Protein AF-A0A0X3NQB4-F1 (afdb_monomer)

pLDDT: mean 71.17, std 23.23, range [27.05, 97.94]

Foldseek 3Di:
DDDDDDDDDDDDDDDDDDDDDDDDDPVVVVVVVVVVVVVVVVVVVVVVVVVVCVVCVCVVPPPDDVVVVVPPPCQDDPNLVPDDPVVSVVVVVVVVVLVCLVVVDPVVQWDWDADPVVRDIDIHGNVVVSVVVSVVVVVVVVVVVPVPDDDDDDDDDDDDDPDDPVDPDDDDDDDPDDDDDDDDDDDDDDPDDPPPPPPDDPPDDPDPPPPDPLVVLAPDDQQKEAEDEPPVLQCCLLVLAFKDADQDDDPHFHKYWYAYAADDDDPVRNVVVLVVSVVVPDDPVSDDPDRDHQWTWWMWTFHDKDAPVVCCVVPVPHPDPHRIMGGTHDRFTFPDTGGHHHDPDIDGDDPVVSVVRVVRTD

Secondary structure (DSSP, 8-state):
--------------------PPPPPTTHHHHHHHHHHHHHHHHHHHHHHHHHHHHHHHHHT----HHHHHT--SSSSTTGGGS-HHHHHHHHHHHHHHHHHHSS-TTTSEEEEEETTTTEEEEEE-HHHHHHHHHHHHHHHHHHT-TT----------------TT---PPPP--------------------SSSSSSS--S----TT----HHHHHH----EEEEE-TTHHHHHHTTS--EEEESS-----EEEEEEE-SPPPPHHHHHHHHHHHHHTT--TTTS-S----SEEEEEEEEEEEEEHHHHHHH-TT-S--SSEEEEEEEEEEEEEEEE----SSEEEPPHHHHHHHHHH--

Mean predicted aligned error: 22.13 Å

Sequence (362 aa):
MNNFCRADDVSKVRNFFGHFLPYPSPLSSYTSHILAYLGLVKAVLQRDRLLHFDATTAQRTRVIDDELDYFVGEGSGAAAAWLDPETRARVAKRVEELRAQRHASRLDSSRLCIDFANKLVFEEDTRGEAARKLYSAEMDVLSQKLDGVKTSSATSFSTVPLSDPLLDFPTPQFVSDLGPENQRPEAADSESRMAQRRKRGANGQSTPGRVQDSEQNRLIDNGFCLSMHQPWASLLVRGIKRDEGRTWYSAHRGPLWIAAAAKVPEDFEIRAVEEECIGHGAQRSDFPKSYPTGCLLGRVNVDDVLPQSEYRSRFPNGPSTSPFVFVCSDPRELLMKLPMQGAHKIYKLDPLIHTSAKANLA

Nearest PDB structures (foldseek):
  8yfj-assembly1_A  TM=9.460E-01  e=1.854E-18  Homo sapiens
  2e5o-assembly1_A  TM=9.190E-01  e=1.222E-17  Homo sapiens
  8alz-assembly1_A  TM=7.110E-01  e=9.018E-18  Homo sapiens

InterPro domains:
  IPR007374 ASCH domain [PF04266] (226-310)
  IPR015947 PUA-like superfamily [SSF88697] (222-351)
  IPR039128 Activating signal cointegrator 1-like [PTHR12963] (230-361)
  IPR056993 Activating signal cointegrator 1, third domain [PF23134] (66-124)

Radius of gyration: 38.67 Å; Cα contacts (8 Å, |Δi|>4): 346; chains: 1; bounding box: 95×128×92 Å

Structure (mmCIF, N/CA/C/O backbone):
data_AF-A0A0X3NQB4-F1
#
_entry.id   AF-A0A0X3NQB4-F1
#
loop_
_atom_site.group_PDB
_atom_site.id
_atom_site.type_symbol
_atom_site.label_atom_id
_atom_site.label_alt_id
_atom_site.label_comp_id
_atom_site.label_asym_id
_atom_site.label_entity_id
_atom_site.label_seq_id
_atom_site.pdbx_PDB_ins_code
_atom_site.Cartn_x
_atom_site.Cartn_y
_atom_site.Cartn_z
_atom_site.occupancy
_atom_site.B_iso_or_equiv
_atom_site.auth_seq_id
_atom_site.auth_comp_id
_atom_site.auth_asym_id
_atom_site.auth_atom_id
_atom_site.pdbx_PDB_model_num
ATOM 1 N N . MET A 1 1 ? -26.307 -43.156 40.284 1.00 39.78 1 MET A N 1
ATOM 2 C CA . MET A 1 1 ? -26.277 -44.470 39.603 1.00 39.78 1 MET A CA 1
ATOM 3 C C . MET A 1 1 ? -25.246 -44.357 38.481 1.00 39.78 1 MET A C 1
ATOM 5 O O . MET A 1 1 ? -25.601 -43.939 37.396 1.00 39.78 1 MET A O 1
ATOM 9 N N . ASN A 1 2 ? -23.954 -44.242 38.790 1.00 30.20 2 ASN A N 1
ATOM 10 C CA . ASN A 1 2 ? -22.966 -45.278 39.139 1.00 30.20 2 ASN A CA 1
ATOM 11 C C . ASN A 1 2 ? -22.685 -46.324 38.043 1.00 30.20 2 ASN A C 1
ATOM 13 O O . ASN A 1 2 ? -23.580 -47.078 37.678 1.00 30.20 2 ASN A O 1
ATOM 17 N N . ASN A 1 3 ? -21.382 -46.396 37.714 1.00 33.81 3 ASN A N 1
ATOM 18 C CA . ASN A 1 3 ? -20.585 -47.487 37.123 1.00 33.81 3 ASN A CA 1
ATOM 19 C C . ASN A 1 3 ? -20.567 -47.502 35.580 1.00 33.81 3 ASN A C 1
ATOM 21 O O . ASN A 1 3 ? -21.595 -47.708 34.956 1.00 33.81 3 ASN A O 1
ATOM 25 N N . PHE A 1 4 ? -19.475 -47.193 34.864 1.00 30.75 4 PHE A N 1
ATOM 26 C CA . PHE A 1 4 ? -18.049 -47.545 35.014 1.00 30.75 4 PHE A CA 1
ATOM 27 C C . PHE A 1 4 ? -17.818 -49.060 35.024 1.00 30.75 4 PHE A C 1
ATOM 29 O O . PHE A 1 4 ? -17.958 -49.688 36.066 1.00 30.75 4 PHE A O 1
ATOM 36 N N . CYS A 1 5 ? -17.395 -49.617 33.886 1.00 37.12 5 CYS A N 1
ATOM 37 C CA . CYS A 1 5 ? -16.607 -50.846 33.843 1.00 37.12 5 CYS A CA 1
ATOM 38 C C . CYS A 1 5 ? -15.496 -50.709 32.797 1.00 37.12 5 CYS A C 1
ATOM 40 O O . CYS A 1 5 ? -15.710 -50.339 31.647 1.00 37.12 5 CYS A O 1
ATOM 42 N N . ARG A 1 6 ? -14.302 -50.987 33.300 1.00 33.78 6 ARG A N 1
ATOM 43 C CA . ARG A 1 6 ? -12.961 -50.975 32.729 1.00 33.78 6 ARG A CA 1
ATOM 44 C C . ARG A 1 6 ? -12.474 -52.429 32.753 1.00 33.78 6 ARG A C 1
ATOM 46 O O . ARG A 1 6 ? -12.934 -53.160 33.628 1.00 33.78 6 ARG A O 1
ATOM 53 N N . ALA A 1 7 ? -11.548 -52.773 31.860 1.00 35.81 7 ALA A N 1
ATOM 54 C CA . ALA A 1 7 ? -10.519 -53.831 31.933 1.00 35.81 7 ALA A CA 1
ATOM 55 C C . ALA A 1 7 ? -10.383 -54.470 30.539 1.00 35.81 7 ALA A C 1
ATOM 57 O O . ALA A 1 7 ? -11.361 -54.968 29.991 1.00 35.81 7 ALA A O 1
ATOM 58 N N . ASP A 1 8 ? -9.287 -54.264 29.818 1.00 34.19 8 ASP A N 1
ATOM 59 C CA . ASP A 1 8 ? -7.921 -54.760 30.064 1.00 34.19 8 ASP A CA 1
ATOM 60 C C . ASP A 1 8 ? -7.788 -56.269 29.776 1.00 34.19 8 ASP A C 1
ATOM 62 O O . ASP A 1 8 ? -8.120 -57.119 30.594 1.00 34.19 8 ASP A O 1
ATOM 66 N N . ASP A 1 9 ? -7.235 -56.527 28.587 1.00 35.78 9 ASP A N 1
ATOM 67 C CA . ASP A 1 9 ? -5.929 -57.172 28.418 1.00 35.78 9 ASP A CA 1
ATOM 68 C C . ASP A 1 9 ? -5.816 -58.713 28.401 1.00 35.78 9 ASP A C 1
ATOM 70 O O . ASP A 1 9 ? -6.539 -59.475 29.036 1.00 35.78 9 ASP A O 1
ATOM 74 N N . VAL A 1 10 ? -4.748 -59.114 27.708 1.00 34.94 10 VAL A N 1
ATOM 75 C CA . VAL A 1 10 ? -4.004 -60.376 27.766 1.00 34.94 10 VAL A CA 1
ATOM 76 C C . VAL A 1 10 ? -4.227 -61.411 26.651 1.00 34.94 10 VAL A C 1
ATOM 78 O O . VAL A 1 10 ? -5.249 -62.058 26.454 1.00 34.94 10 VAL A O 1
ATOM 81 N N . SER A 1 11 ? -3.108 -61.574 25.959 1.00 34.84 11 SER A N 1
ATOM 82 C CA . SER A 1 11 ? -2.719 -62.442 24.864 1.00 34.84 11 SER A CA 1
ATOM 83 C C . SER A 1 11 ? -2.247 -63.837 25.313 1.00 34.84 11 SER A C 1
ATOM 85 O O . SER A 1 11 ? -1.792 -64.010 26.443 1.00 34.84 11 SER A O 1
ATOM 87 N N . LYS A 1 12 ? -2.255 -64.779 24.346 1.00 40.00 12 LYS A N 1
ATOM 88 C CA . LYS A 1 12 ? -1.576 -66.106 24.209 1.00 40.00 12 LYS A CA 1
ATOM 89 C C . LYS A 1 12 ? -2.625 -67.161 23.812 1.00 40.00 12 LYS A C 1
ATOM 91 O O . LYS A 1 12 ? -3.698 -67.190 24.385 1.00 40.00 12 LYS A O 1
ATOM 96 N N . VAL A 1 13 ? -2.425 -68.019 22.808 1.00 39.06 13 VAL A N 1
ATOM 97 C CA . VAL A 1 13 ? -1.441 -69.117 22.759 1.00 39.06 13 VAL A CA 1
ATOM 98 C C . VAL A 1 13 ? -1.191 -69.565 21.297 1.00 39.06 13 VAL A C 1
ATOM 100 O O . VAL A 1 13 ? -2.054 -69.466 20.433 1.00 39.06 13 VAL A O 1
ATOM 103 N N . ARG A 1 14 ? 0.038 -70.047 21.066 1.00 39.91 14 ARG A N 1
ATOM 104 C CA . ARG A 1 14 ? 0.691 -70.545 19.838 1.00 39.91 14 ARG A CA 1
ATOM 105 C C . ARG A 1 14 ? 0.049 -71.777 19.157 1.00 39.91 14 ARG A C 1
ATOM 107 O O . ARG A 1 14 ? -0.377 -72.693 19.844 1.00 39.91 14 ARG A O 1
ATOM 114 N N . ASN A 1 15 ? 0.185 -71.791 17.819 1.00 40.06 15 ASN A N 1
ATOM 115 C CA . ASN A 1 15 ? 0.558 -72.852 16.848 1.00 40.06 15 ASN A CA 1
ATOM 116 C C . ASN A 1 15 ? 0.289 -74.343 17.145 1.00 40.06 15 ASN A C 1
ATOM 118 O O . ASN A 1 15 ? 0.762 -74.827 18.162 1.00 40.06 15 ASN A O 1
ATOM 122 N N . PHE A 1 16 ? -0.209 -75.094 16.138 1.00 33.84 16 PHE A N 1
ATOM 123 C CA . PHE A 1 16 ? 0.500 -76.242 15.511 1.00 33.84 16 PHE A CA 1
ATOM 124 C C . PHE A 1 16 ? -0.210 -76.800 14.235 1.00 33.84 16 PHE A C 1
ATOM 126 O O . PHE A 1 16 ? -1.358 -77.216 14.295 1.00 33.84 16 PHE A O 1
ATOM 133 N N . PHE A 1 17 ? 0.532 -76.791 13.112 1.00 35.47 17 PHE A N 1
ATOM 134 C CA . PHE A 1 17 ? 0.578 -77.655 11.902 1.00 35.47 17 PHE A CA 1
ATOM 135 C C . PHE A 1 17 ? -0.655 -78.220 11.151 1.00 35.47 17 PHE A C 1
ATOM 137 O O . PHE A 1 17 ? -1.480 -78.941 11.696 1.00 35.47 17 PHE A O 1
ATOM 144 N N . GLY A 1 18 ? -0.596 -78.086 9.812 1.00 32.53 18 GLY A N 1
ATOM 145 C CA . GLY A 1 18 ? -1.269 -78.960 8.835 1.00 32.53 18 GLY A CA 1
ATOM 146 C C . GLY A 1 18 ? -1.161 -78.465 7.381 1.00 32.53 18 GLY A C 1
ATOM 147 O O . GLY A 1 18 ? -1.995 -77.688 6.935 1.00 32.53 18 GLY A O 1
ATOM 148 N N . HIS A 1 19 ? -0.131 -78.901 6.645 1.00 42.22 19 HIS A N 1
ATOM 149 C CA . HIS A 1 19 ? 0.100 -78.605 5.221 1.00 42.22 19 HIS A CA 1
ATOM 150 C C . HIS A 1 19 ? -0.964 -79.249 4.308 1.00 42.22 19 HIS A C 1
ATOM 152 O O . HIS A 1 19 ? -1.092 -80.470 4.283 1.00 42.22 19 HIS A O 1
ATOM 158 N N . PHE A 1 20 ? -1.624 -78.443 3.472 1.00 37.44 20 PHE A N 1
ATOM 159 C CA . PHE A 1 20 ? -2.300 -78.874 2.243 1.00 37.44 20 PHE A CA 1
ATOM 160 C C . PHE A 1 20 ? -1.725 -78.054 1.078 1.00 37.44 20 PHE A C 1
ATOM 162 O O . PHE A 1 20 ? -1.802 -76.827 1.084 1.00 37.44 20 PHE A O 1
ATOM 169 N N . LEU A 1 21 ? -1.112 -78.718 0.095 1.00 43.38 21 LEU A N 1
ATOM 170 C CA . LEU A 1 21 ? -0.748 -78.109 -1.190 1.00 43.38 21 LEU A CA 1
ATOM 171 C C . LEU A 1 21 ? -1.992 -78.070 -2.095 1.00 43.38 21 LEU A C 1
ATOM 173 O O . LEU A 1 21 ? -2.619 -79.120 -2.256 1.00 43.38 21 LEU A O 1
ATOM 177 N N . PRO A 1 22 ? -2.345 -76.937 -2.733 1.00 52.91 22 PRO A N 1
ATOM 178 C CA . PRO A 1 22 ? -3.350 -76.923 -3.785 1.00 52.91 22 PRO A CA 1
ATOM 179 C C . PRO A 1 22 ? -2.716 -76.962 -5.187 1.00 52.91 22 PRO A C 1
ATOM 181 O O . PRO A 1 22 ? -1.677 -76.358 -5.453 1.00 52.91 22 PRO A O 1
ATOM 184 N N . TYR A 1 23 ? -3.394 -77.674 -6.086 1.00 45.09 23 TYR A N 1
ATOM 185 C CA . TYR A 1 23 ? -3.171 -77.710 -7.534 1.00 45.09 23 TYR A CA 1
ATOM 186 C C . TYR A 1 23 ? -3.236 -76.304 -8.177 1.00 45.09 23 TYR A C 1
ATOM 188 O O . TYR A 1 23 ? -4.004 -75.460 -7.706 1.00 45.09 23 TYR A O 1
ATOM 196 N N . PRO A 1 24 ? -2.502 -76.038 -9.280 1.00 51.88 24 PRO A N 1
ATOM 197 C CA . PRO A 1 24 ? -2.522 -74.736 -9.941 1.00 51.88 24 PRO A CA 1
ATOM 198 C C . PRO A 1 24 ? -3.809 -74.544 -10.760 1.00 51.88 24 PRO A C 1
ATOM 200 O O . PRO A 1 24 ? -4.158 -75.366 -11.607 1.00 51.88 24 PRO A O 1
ATOM 203 N N . SER A 1 25 ? -4.510 -73.436 -10.513 1.00 53.47 25 SER A N 1
ATOM 204 C CA . SER A 1 25 ? -5.700 -73.008 -11.254 1.00 53.47 25 SER A CA 1
ATOM 205 C C . SER A 1 25 ? -5.326 -72.162 -12.491 1.00 53.47 25 SER A C 1
ATOM 207 O O . SER A 1 25 ? -4.316 -71.453 -12.483 1.00 53.47 25 SER A O 1
ATOM 209 N N . PRO A 1 26 ? -6.142 -72.171 -13.565 1.00 53.59 26 PRO A N 1
ATOM 210 C CA . PRO A 1 26 ? -5.835 -71.537 -14.860 1.00 53.59 26 PRO A CA 1
ATOM 211 C C . PRO A 1 26 ? -5.880 -69.991 -14.860 1.00 53.59 26 PRO A C 1
ATOM 213 O O . PRO A 1 26 ? -5.728 -69.358 -15.903 1.00 53.59 26 PRO A O 1
ATOM 216 N N . LEU A 1 27 ? -6.048 -69.354 -13.696 1.00 50.03 27 LEU A N 1
ATOM 217 C CA . LEU A 1 27 ? -6.163 -67.896 -13.547 1.00 50.03 27 LEU A CA 1
ATOM 218 C C . LEU A 1 27 ? -4.816 -67.152 -13.646 1.00 50.03 27 LEU A C 1
ATOM 220 O O . LEU A 1 27 ? -4.803 -65.929 -13.770 1.00 50.03 27 LEU A O 1
ATOM 224 N N . SER A 1 28 ? -3.683 -67.867 -13.636 1.00 53.50 28 SER A N 1
ATOM 225 C CA . SER A 1 28 ? -2.346 -67.258 -13.710 1.00 53.50 28 SER A CA 1
ATOM 226 C C . SER A 1 28 ? -1.997 -66.689 -15.090 1.00 53.50 28 SER A C 1
ATOM 228 O O . SER A 1 28 ? -1.178 -65.784 -15.172 1.00 53.50 28 SER A O 1
ATOM 230 N N . SER A 1 29 ? -2.584 -67.199 -16.178 1.00 55.50 29 SER A N 1
ATOM 231 C CA . SER A 1 29 ? -2.238 -66.751 -17.539 1.00 55.50 29 SER A CA 1
ATOM 232 C C . SER A 1 29 ? -2.865 -65.391 -17.880 1.00 55.50 29 SER A C 1
ATOM 234 O O . SER A 1 29 ? -2.224 -64.533 -18.491 1.00 55.50 29 SER A O 1
ATOM 236 N N . TYR A 1 30 ? -4.090 -65.139 -17.409 1.00 57.66 30 TYR A N 1
ATOM 237 C CA . TYR A 1 30 ? -4.818 -63.898 -17.689 1.00 57.66 30 TYR A CA 1
ATOM 238 C C . TYR A 1 30 ? -4.199 -62.672 -17.005 1.00 57.66 30 TYR A C 1
ATOM 240 O O . TYR A 1 30 ? -4.129 -61.598 -17.602 1.00 57.66 30 TYR A O 1
ATOM 248 N N . THR A 1 31 ? -3.688 -62.821 -15.782 1.00 59.97 31 THR A N 1
ATOM 249 C CA . THR A 1 31 ? -3.022 -61.729 -15.054 1.00 59.97 31 THR A CA 1
ATOM 250 C C . THR A 1 31 ? -1.668 -61.369 -15.672 1.00 59.97 31 THR A C 1
ATOM 252 O O . THR A 1 31 ? -1.326 -60.188 -15.745 1.00 59.97 31 THR A O 1
ATOM 255 N N . SER A 1 32 ? -0.931 -62.350 -16.206 1.00 62.66 32 SER A N 1
ATOM 256 C CA . SER A 1 32 ? 0.315 -62.119 -16.949 1.00 62.66 32 SER A CA 1
ATOM 257 C C . SER A 1 32 ? 0.085 -61.345 -18.250 1.00 62.66 32 SER A C 1
ATOM 259 O O . SER A 1 32 ? 0.821 -60.402 -18.539 1.00 62.66 32 SER A O 1
ATOM 261 N N . HIS A 1 33 ? -0.963 -61.686 -19.007 1.00 65.94 33 HIS A N 1
ATOM 262 C CA . HIS A 1 33 ? -1.313 -60.974 -20.240 1.00 65.94 33 HIS A CA 1
ATOM 263 C C . HIS A 1 33 ? -1.726 -59.517 -19.986 1.00 65.94 33 HIS A C 1
ATOM 265 O O . HIS A 1 33 ? -1.313 -58.626 -20.728 1.00 65.94 33 HIS A O 1
ATOM 271 N N . ILE A 1 34 ? -2.481 -59.252 -18.915 1.00 71.44 34 ILE A N 1
ATOM 272 C CA . ILE A 1 34 ? -2.900 -57.891 -18.544 1.00 71.44 34 ILE A CA 1
ATOM 273 C C . ILE A 1 34 ? -1.695 -57.035 -18.127 1.00 71.44 34 ILE A C 1
ATOM 275 O O . ILE A 1 34 ? -1.581 -55.885 -18.553 1.00 71.44 34 ILE A O 1
ATOM 279 N N . LEU A 1 35 ? -0.762 -57.585 -17.342 1.00 71.56 35 LEU A N 1
ATOM 280 C CA . LEU A 1 35 ? 0.456 -56.871 -16.938 1.00 71.56 35 LEU A CA 1
ATOM 281 C C . LEU A 1 35 ? 1.397 -56.600 -18.122 1.00 71.56 35 LEU A C 1
ATOM 283 O O . LEU A 1 35 ? 1.961 -55.509 -18.211 1.00 71.56 35 LEU A O 1
ATOM 287 N N . ALA A 1 36 ? 1.523 -57.547 -19.056 1.00 75.56 36 ALA A N 1
ATOM 288 C CA . ALA A 1 36 ? 2.295 -57.360 -20.283 1.00 75.56 36 ALA A CA 1
ATOM 289 C C . ALA A 1 36 ? 1.687 -56.267 -21.179 1.00 75.56 36 ALA A C 1
ATOM 291 O O . ALA A 1 36 ? 2.413 -55.413 -21.689 1.00 75.56 36 ALA A O 1
ATOM 292 N N . TYR A 1 37 ? 0.357 -56.237 -21.308 1.00 84.12 37 TYR A N 1
ATOM 293 C CA . TYR A 1 37 ? -0.349 -55.189 -22.045 1.00 84.12 37 TYR A CA 1
ATOM 294 C C . TYR A 1 37 ? -0.156 -53.810 -21.398 1.00 84.12 37 TYR A C 1
ATOM 296 O O . TYR A 1 37 ? 0.140 -52.834 -22.085 1.00 84.12 37 TYR A O 1
ATOM 304 N N . LEU A 1 38 ? -0.218 -53.728 -20.065 1.00 86.06 38 LEU A N 1
ATOM 305 C CA . LEU A 1 38 ? 0.041 -52.485 -19.333 1.00 86.06 38 LEU A CA 1
ATOM 306 C C . LEU A 1 38 ? 1.488 -51.990 -19.520 1.00 86.06 38 LEU A C 1
ATOM 308 O O . LEU A 1 38 ? 1.727 -50.786 -19.633 1.00 86.06 38 LEU A O 1
ATOM 312 N N . GLY A 1 39 ? 2.453 -52.915 -19.555 1.00 86.56 39 GLY A N 1
ATOM 313 C CA . GLY A 1 39 ? 3.858 -52.625 -19.840 1.00 86.56 39 GLY A CA 1
ATOM 314 C C . GLY A 1 39 ? 4.068 -52.102 -21.261 1.00 86.56 39 GLY A C 1
ATOM 315 O O . GLY A 1 39 ? 4.751 -51.094 -21.445 1.00 86.56 39 GLY A O 1
ATOM 316 N N . LEU A 1 40 ? 3.416 -52.723 -22.248 1.00 89.81 40 LEU A N 1
ATOM 317 C CA . LEU A 1 40 ? 3.451 -52.287 -23.643 1.00 89.81 40 LEU A CA 1
ATOM 318 C C . LEU A 1 40 ? 2.886 -50.870 -23.805 1.00 89.81 40 LEU A C 1
ATOM 320 O O . LEU A 1 40 ? 3.529 -50.023 -24.418 1.00 89.81 40 LEU A O 1
ATOM 324 N N . VAL A 1 41 ? 1.732 -50.579 -23.198 1.00 92.25 41 VAL A N 1
ATOM 325 C CA . VAL A 1 41 ? 1.116 -49.242 -23.253 1.00 92.25 41 VAL A CA 1
ATOM 326 C C . VAL A 1 41 ? 2.039 -48.181 -22.645 1.00 92.25 41 VAL A C 1
ATOM 328 O O . VAL A 1 41 ? 2.237 -47.122 -23.238 1.00 92.25 41 VAL A O 1
ATOM 331 N N . LYS A 1 42 ? 2.671 -48.468 -21.499 1.00 90.06 42 LYS A N 1
ATOM 332 C CA . LYS A 1 42 ? 3.640 -47.548 -20.877 1.00 90.06 42 LYS A CA 1
ATOM 333 C C . LYS A 1 42 ? 4.873 -47.317 -21.754 1.00 90.06 42 LYS A C 1
ATOM 335 O O . LYS A 1 42 ? 5.346 -46.186 -21.838 1.00 90.06 42 LYS A O 1
ATOM 340 N N . ALA A 1 43 ? 5.377 -48.358 -22.415 1.00 91.56 43 ALA A N 1
ATOM 341 C CA . ALA A 1 43 ? 6.521 -48.246 -23.315 1.00 91.56 43 ALA A CA 1
ATOM 342 C C . ALA A 1 43 ? 6.198 -47.395 -24.554 1.00 91.56 43 ALA A C 1
ATOM 344 O O . ALA A 1 43 ? 7.001 -46.546 -24.936 1.00 91.56 43 ALA A O 1
ATOM 345 N N . VAL A 1 44 ? 5.006 -47.568 -25.137 1.00 94.25 44 VAL A N 1
ATOM 346 C CA . VAL A 1 44 ? 4.542 -46.764 -26.279 1.00 94.25 44 VAL A CA 1
ATOM 347 C C . VAL A 1 44 ? 4.398 -45.293 -25.884 1.00 94.25 44 VAL A C 1
ATOM 349 O O . VAL A 1 44 ? 4.951 -44.430 -26.559 1.00 94.25 44 VAL A O 1
ATOM 352 N N . LEU A 1 45 ? 3.773 -45.003 -24.739 1.00 91.88 45 LEU A N 1
ATOM 353 C CA . LEU A 1 45 ? 3.648 -43.629 -24.237 1.00 91.88 45 LEU A CA 1
ATOM 354 C C . LEU A 1 45 ? 5.010 -42.969 -23.979 1.00 91.88 45 LEU A C 1
ATOM 356 O O . LEU A 1 45 ? 5.204 -41.795 -24.290 1.0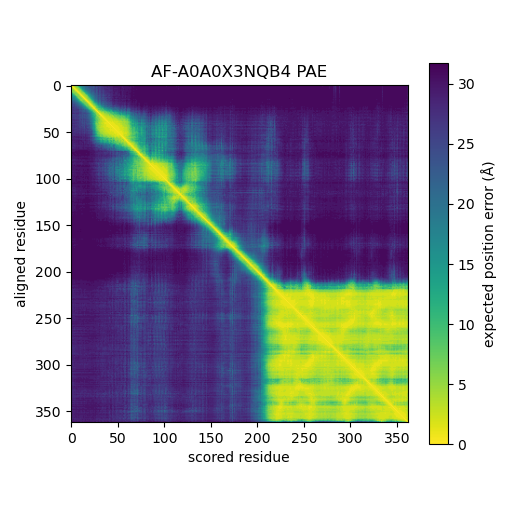0 91.88 45 LEU A O 1
ATOM 360 N N . GLN A 1 46 ? 5.970 -43.715 -23.426 1.00 91.56 46 GLN A N 1
ATOM 361 C CA . GLN A 1 46 ? 7.315 -43.198 -23.182 1.00 91.56 46 GLN A CA 1
ATOM 362 C C . GLN A 1 46 ? 8.075 -42.938 -24.490 1.00 91.56 46 GLN A C 1
ATOM 364 O O . GLN A 1 46 ? 8.762 -41.923 -24.596 1.00 91.56 46 GLN A O 1
ATOM 369 N N . ARG A 1 47 ? 7.935 -43.813 -25.495 1.00 95.19 47 ARG A N 1
ATOM 370 C CA . ARG A 1 47 ? 8.489 -43.595 -26.839 1.00 95.19 47 ARG A CA 1
ATOM 371 C C . ARG A 1 47 ? 7.925 -42.319 -27.455 1.00 95.19 47 ARG A C 1
ATOM 373 O O . ARG A 1 47 ? 8.694 -41.477 -27.904 1.00 95.19 47 ARG A O 1
ATOM 380 N N . ASP A 1 48 ? 6.606 -42.160 -27.445 1.00 94.19 48 ASP A N 1
ATOM 381 C CA . ASP A 1 48 ? 5.942 -41.011 -28.065 1.00 94.19 48 ASP A CA 1
ATOM 382 C C . ASP A 1 48 ? 6.338 -39.699 -27.365 1.00 94.19 48 ASP A C 1
ATOM 384 O O . ASP A 1 48 ? 6.586 -38.685 -28.018 1.00 94.19 48 ASP A O 1
ATOM 388 N N . ARG A 1 49 ? 6.527 -39.738 -26.039 1.00 92.06 49 ARG A N 1
ATOM 389 C CA . ARG A 1 49 ? 7.083 -38.622 -25.263 1.00 92.06 49 ARG A CA 1
ATOM 390 C C . ARG A 1 49 ? 8.513 -38.262 -25.676 1.00 92.06 49 ARG A C 1
ATOM 392 O O . ARG A 1 49 ? 8.827 -37.077 -25.772 1.00 92.06 49 ARG A O 1
ATOM 399 N N . LEU A 1 50 ? 9.380 -39.253 -25.893 1.00 91.94 50 LEU A N 1
ATOM 400 C CA . LEU A 1 50 ? 10.766 -39.024 -26.318 1.00 91.94 50 LEU A CA 1
ATOM 401 C C . LEU A 1 50 ? 10.836 -38.477 -27.747 1.00 91.94 50 LEU A C 1
ATOM 403 O O . LEU A 1 50 ? 11.588 -37.540 -27.992 1.00 91.94 50 LEU A O 1
ATOM 407 N N . LEU A 1 51 ? 10.004 -38.991 -28.655 1.00 91.44 51 LEU A N 1
ATOM 408 C CA . LEU A 1 51 ? 9.897 -38.481 -30.025 1.00 91.44 51 LEU A CA 1
ATOM 409 C C . LEU A 1 51 ? 9.410 -37.029 -30.053 1.00 91.44 51 LEU A C 1
ATOM 411 O O . LEU A 1 51 ? 9.948 -36.213 -30.794 1.00 91.44 51 LEU A O 1
ATOM 415 N N . HIS A 1 52 ? 8.439 -36.678 -29.206 1.00 88.62 52 HIS A N 1
ATOM 416 C CA . HIS A 1 52 ? 8.005 -35.291 -29.057 1.00 88.62 52 HIS A CA 1
ATOM 417 C C . HIS A 1 52 ? 9.125 -34.400 -28.505 1.00 88.62 52 HIS A C 1
ATOM 419 O O . HIS A 1 52 ? 9.293 -33.265 -28.950 1.00 88.62 52 HIS A O 1
ATOM 425 N N . PHE A 1 53 ? 9.892 -34.887 -27.525 1.00 86.38 53 PHE A N 1
ATOM 426 C CA . PHE A 1 53 ? 11.009 -34.133 -26.959 1.00 86.38 53 PHE A CA 1
ATOM 427 C C . PHE A 1 53 ? 12.081 -33.855 -28.017 1.00 86.38 53 PHE A C 1
ATOM 429 O O . PHE A 1 53 ? 12.492 -32.710 -28.170 1.00 86.38 53 PHE A O 1
ATOM 436 N N . ASP A 1 54 ? 12.460 -34.864 -28.799 1.00 86.81 54 ASP A N 1
ATOM 437 C CA . ASP A 1 54 ? 13.425 -34.724 -29.893 1.00 86.81 54 ASP A CA 1
ATOM 438 C C . ASP A 1 54 ? 12.913 -33.748 -30.970 1.00 86.81 54 ASP A C 1
ATOM 440 O O . ASP A 1 54 ? 13.579 -32.766 -31.297 1.00 86.81 54 ASP A O 1
ATOM 444 N N . ALA A 1 55 ? 11.653 -33.904 -31.400 1.00 87.31 55 ALA A N 1
ATOM 445 C CA . ALA A 1 55 ? 11.015 -33.017 -32.377 1.00 87.31 55 ALA A CA 1
ATOM 446 C C . ALA A 1 55 ? 10.934 -31.546 -31.921 1.00 87.31 55 ALA A C 1
ATOM 448 O O . ALA A 1 55 ? 11.007 -30.634 -32.743 1.00 87.31 55 ALA A O 1
ATOM 449 N N . THR A 1 56 ? 10.788 -31.296 -30.616 1.00 81.44 56 THR A N 1
ATOM 450 C CA . THR A 1 56 ? 10.656 -29.937 -30.055 1.00 81.44 56 THR A CA 1
ATOM 451 C C . THR A 1 56 ? 11.960 -29.368 -29.497 1.00 81.44 56 THR A C 1
ATOM 453 O O . THR A 1 56 ? 11.993 -28.197 -29.111 1.00 81.44 56 THR A O 1
ATOM 456 N N . THR A 1 57 ? 13.054 -30.139 -29.498 1.00 78.00 57 THR A N 1
ATOM 457 C CA . THR A 1 57 ? 14.338 -29.703 -28.928 1.00 78.00 57 THR A CA 1
ATOM 458 C C . THR A 1 57 ? 14.856 -28.452 -29.633 1.00 78.00 57 THR A C 1
ATOM 460 O O . THR A 1 57 ? 15.118 -27.465 -28.959 1.00 78.00 57 THR A O 1
ATOM 463 N N . ALA A 1 58 ? 14.881 -28.421 -30.970 1.00 70.31 58 ALA A N 1
ATOM 464 C CA . ALA A 1 58 ? 15.379 -27.271 -31.736 1.00 70.31 58 ALA A CA 1
ATOM 465 C C . ALA A 1 58 ? 14.570 -25.976 -31.518 1.00 70.31 58 ALA A C 1
ATOM 467 O O . ALA A 1 58 ? 15.130 -24.881 -31.542 1.00 70.31 58 ALA A O 1
ATOM 468 N N . GLN A 1 59 ? 13.259 -26.085 -31.273 1.00 72.19 59 GLN A N 1
ATOM 469 C CA . GLN A 1 59 ? 12.416 -24.932 -30.941 1.00 72.19 59 GLN A CA 1
ATOM 470 C C . GLN A 1 59 ? 12.649 -24.459 -29.501 1.00 72.19 59 GLN A C 1
ATOM 472 O O . GLN A 1 59 ? 12.658 -23.259 -29.245 1.00 72.19 59 GLN A O 1
ATOM 477 N N . ARG A 1 60 ? 12.878 -25.391 -28.568 1.00 69.19 60 ARG A N 1
ATOM 478 C CA . ARG A 1 60 ? 13.126 -25.095 -27.150 1.00 69.19 60 ARG A CA 1
ATOM 479 C C . ARG A 1 60 ? 14.541 -24.575 -26.886 1.00 69.19 60 ARG A C 1
ATOM 481 O O . ARG A 1 60 ? 14.731 -23.796 -25.960 1.00 69.19 60 ARG A O 1
ATOM 488 N N . THR A 1 61 ? 15.523 -25.001 -27.678 1.00 70.19 61 THR A N 1
ATOM 489 C CA . THR A 1 61 ? 16.926 -24.564 -27.587 1.00 70.19 61 THR A CA 1
ATOM 490 C C . THR A 1 61 ? 17.244 -23.407 -28.525 1.00 70.19 61 THR A C 1
ATOM 492 O O . THR A 1 61 ? 18.418 -23.084 -28.706 1.00 70.19 61 THR A O 1
ATOM 495 N N . ARG A 1 62 ? 16.237 -22.782 -29.149 1.00 68.88 62 ARG A N 1
ATOM 496 C CA . ARG A 1 62 ? 16.441 -21.537 -29.884 1.00 68.88 62 ARG A CA 1
ATOM 497 C C . ARG A 1 62 ? 16.811 -20.458 -28.872 1.00 68.88 62 ARG A C 1
ATOM 499 O O . ARG A 1 62 ? 15.946 -19.876 -28.228 1.00 68.88 62 ARG A O 1
ATOM 506 N N . VAL A 1 63 ? 18.110 -20.230 -28.720 1.00 71.31 63 VAL A N 1
ATOM 507 C CA . VAL A 1 63 ? 18.636 -19.080 -27.993 1.00 71.31 63 VAL A CA 1
ATOM 508 C C . VAL A 1 63 ? 18.289 -17.861 -28.838 1.00 71.31 63 VAL A C 1
ATOM 510 O O . VAL A 1 63 ? 18.790 -17.705 -29.950 1.00 71.31 63 VAL A O 1
ATOM 513 N N . ILE A 1 64 ? 17.331 -17.077 -28.358 1.00 59.72 64 ILE A N 1
ATOM 514 C CA . ILE A 1 64 ? 17.003 -15.781 -28.936 1.00 59.72 64 ILE A CA 1
ATOM 515 C C . ILE A 1 64 ? 18.012 -14.815 -28.325 1.00 59.72 64 ILE A C 1
ATOM 517 O O . ILE A 1 64 ? 18.106 -14.700 -27.106 1.00 59.72 64 ILE A O 1
ATOM 521 N N . ASP A 1 65 ? 18.845 -14.238 -29.180 1.00 57.56 65 ASP A N 1
ATOM 522 C CA . ASP A 1 65 ? 19.820 -13.235 -28.784 1.00 57.56 65 ASP A CA 1
ATOM 523 C C . ASP A 1 65 ? 19.108 -11.880 -28.710 1.00 57.56 65 ASP A C 1
ATOM 525 O O . ASP A 1 65 ? 18.873 -11.234 -29.733 1.00 57.56 65 ASP A O 1
ATOM 529 N N . ASP A 1 66 ? 18.712 -11.487 -27.498 1.00 53.88 66 ASP A N 1
ATOM 530 C CA . ASP A 1 66 ? 17.981 -10.242 -27.228 1.00 53.88 66 ASP A CA 1
ATOM 531 C C . ASP A 1 66 ? 18.787 -8.986 -27.625 1.00 53.88 66 ASP A C 1
ATOM 533 O O . ASP A 1 66 ? 18.214 -7.911 -27.828 1.00 53.88 66 ASP A O 1
ATOM 537 N N . GLU A 1 67 ? 20.113 -9.094 -27.794 1.00 54.34 67 GLU A N 1
ATOM 538 C CA . GLU A 1 67 ? 20.942 -7.981 -28.268 1.00 54.34 67 GLU A CA 1
ATOM 539 C C . GLU A 1 67 ? 20.715 -7.673 -29.759 1.00 54.34 67 GLU A C 1
ATOM 541 O O . GLU A 1 67 ? 20.867 -6.521 -30.177 1.00 54.34 67 GLU A O 1
ATOM 546 N N . LEU A 1 68 ? 20.294 -8.655 -30.570 1.00 51.72 68 LEU A N 1
ATOM 547 C CA . LEU A 1 68 ? 19.964 -8.430 -31.984 1.00 51.72 68 LEU A CA 1
ATOM 548 C C . LEU A 1 68 ? 18.684 -7.599 -32.156 1.00 51.72 68 LEU A C 1
ATOM 550 O O . LEU A 1 68 ? 18.615 -6.783 -33.078 1.00 51.72 68 LEU A O 1
ATOM 554 N N . ASP A 1 69 ? 17.712 -7.750 -31.255 1.00 54.34 69 ASP A N 1
ATOM 555 C CA . ASP A 1 69 ? 16.439 -7.016 -31.290 1.00 54.34 69 ASP A CA 1
ATOM 556 C C . ASP A 1 69 ? 16.561 -5.596 -30.712 1.00 54.34 69 ASP A C 1
ATOM 558 O O . ASP A 1 69 ? 15.824 -4.691 -31.108 1.00 54.34 69 ASP A O 1
ATOM 562 N N . TYR A 1 70 ? 17.534 -5.350 -29.830 1.00 49.88 70 TYR A N 1
ATOM 563 C CA . TYR A 1 70 ? 17.804 -4.001 -29.320 1.00 49.88 70 TYR A CA 1
ATOM 564 C C . TYR A 1 70 ? 18.437 -3.090 -30.387 1.00 49.88 70 TYR A C 1
ATOM 566 O O . TYR A 1 70 ? 18.230 -1.875 -30.388 1.00 49.88 70 TYR A O 1
ATOM 574 N N . PHE A 1 71 ? 19.164 -3.680 -31.342 1.00 47.59 71 PHE A N 1
ATOM 575 C CA . PHE A 1 71 ? 19.723 -2.995 -32.507 1.00 47.59 71 PHE A CA 1
ATOM 576 C C . PHE A 1 71 ? 19.000 -3.381 -33.804 1.00 47.59 71 PHE A C 1
ATOM 578 O O . PHE A 1 71 ? 19.648 -3.654 -34.823 1.00 47.59 71 PHE A O 1
ATOM 585 N N . VAL A 1 72 ? 17.669 -3.247 -33.832 1.00 51.88 72 VAL A N 1
ATOM 586 C CA . VAL A 1 72 ? 16.928 -2.880 -35.061 1.00 51.88 72 VAL A CA 1
ATOM 587 C C . VAL A 1 72 ? 17.334 -1.442 -35.451 1.00 51.88 72 VAL A C 1
ATOM 589 O O . VAL A 1 72 ? 16.540 -0.511 -35.520 1.00 51.88 72 VAL A O 1
ATOM 592 N N . GLY A 1 73 ? 18.639 -1.223 -35.605 1.00 50.91 73 GLY A N 1
ATOM 593 C CA . GLY A 1 73 ? 19.254 0.044 -35.938 1.00 50.91 73 GLY A CA 1
ATOM 594 C C . GLY A 1 73 ? 19.242 0.178 -37.443 1.00 50.91 73 GLY A C 1
ATOM 595 O O . GLY A 1 73 ? 19.985 -0.539 -38.104 1.00 50.91 73 GLY A O 1
ATOM 596 N N . GLU A 1 74 ? 18.364 1.051 -37.937 1.00 54.09 74 GLU A N 1
ATOM 597 C CA . GLU A 1 74 ? 18.360 1.770 -39.226 1.00 54.09 74 GLU A CA 1
ATOM 598 C C . GLU A 1 74 ? 18.518 0.981 -40.551 1.00 54.09 74 GLU A C 1
ATOM 600 O O . GLU A 1 74 ? 18.117 1.487 -41.595 1.00 54.09 74 GLU A O 1
ATOM 605 N N . GLY A 1 75 ? 19.020 -0.255 -40.559 1.00 54.16 75 GLY A N 1
ATOM 606 C CA . GLY A 1 75 ? 19.356 -1.028 -41.759 1.00 54.16 75 GLY A CA 1
ATOM 607 C C . GLY A 1 75 ? 18.679 -2.394 -41.874 1.00 54.16 75 GLY A C 1
ATOM 608 O O . GLY A 1 75 ? 18.668 -2.966 -42.961 1.00 54.16 75 GLY A O 1
ATOM 609 N N . SER A 1 76 ? 18.083 -2.923 -40.804 1.00 55.25 76 SER A N 1
ATOM 610 C CA . SER A 1 76 ? 17.328 -4.181 -40.849 1.00 55.25 76 SER A CA 1
ATOM 611 C C . SER A 1 76 ? 16.133 -4.094 -39.910 1.00 55.25 76 SER A C 1
ATOM 613 O O . SER A 1 76 ? 16.315 -3.971 -38.705 1.00 55.25 76 SER A O 1
ATOM 615 N N . GLY A 1 77 ? 14.922 -4.088 -40.475 1.00 61.25 77 GLY A N 1
ATOM 616 C CA . GLY A 1 77 ? 13.656 -3.952 -39.752 1.00 61.25 77 GLY A CA 1
ATOM 617 C C . GLY A 1 77 ? 12.648 -3.048 -40.465 1.00 61.25 77 GLY A C 1
ATOM 618 O O . GLY A 1 77 ? 12.841 -2.668 -41.621 1.00 61.25 77 GLY A O 1
ATOM 619 N N . ALA A 1 78 ? 11.576 -2.668 -39.762 1.00 54.88 78 ALA A N 1
ATOM 620 C CA . ALA A 1 78 ? 10.475 -1.861 -40.303 1.00 54.88 78 ALA A CA 1
ATOM 621 C C . ALA A 1 78 ? 10.915 -0.493 -40.869 1.00 54.88 78 ALA A C 1
ATOM 623 O O . ALA A 1 78 ? 10.297 0.003 -41.807 1.00 54.88 78 ALA A O 1
ATOM 624 N N . ALA A 1 79 ? 12.007 0.092 -40.362 1.00 56.94 79 ALA A N 1
ATOM 625 C CA . ALA A 1 79 ? 12.571 1.346 -40.875 1.00 56.94 79 ALA A CA 1
ATOM 626 C C . ALA A 1 79 ? 13.212 1.197 -42.271 1.00 56.94 79 ALA A C 1
ATOM 628 O O . ALA A 1 79 ? 13.114 2.099 -43.098 1.00 56.94 79 ALA A O 1
ATOM 629 N N . ALA A 1 80 ? 13.802 0.035 -42.579 1.00 59.75 80 ALA A N 1
ATOM 630 C CA . ALA A 1 80 ? 14.430 -0.225 -43.875 1.00 59.75 80 ALA A CA 1
ATOM 631 C C . ALA A 1 80 ? 13.408 -0.363 -45.016 1.00 59.75 80 ALA A C 1
ATOM 633 O O . ALA A 1 80 ? 13.763 -0.166 -46.179 1.00 59.75 80 ALA A O 1
ATOM 634 N N . ALA A 1 81 ? 12.146 -0.675 -44.694 1.00 64.81 81 ALA A N 1
ATOM 635 C CA . ALA A 1 81 ? 11.062 -0.811 -45.666 1.00 64.81 81 ALA A CA 1
ATOM 636 C C . ALA A 1 81 ? 10.754 0.501 -46.410 1.00 64.81 81 ALA A C 1
ATOM 638 O O . ALA A 1 81 ? 10.306 0.451 -47.552 1.00 64.81 81 ALA A O 1
ATOM 639 N N . TRP A 1 82 ? 11.055 1.649 -45.794 1.00 65.94 82 TRP A N 1
ATOM 640 C CA . TRP A 1 82 ? 10.771 2.991 -46.318 1.00 65.94 82 TRP A CA 1
ATOM 641 C C . TRP A 1 82 ? 11.992 3.682 -46.950 1.00 65.94 82 TRP A C 1
ATOM 643 O O . TRP A 1 82 ? 11.906 4.839 -47.346 1.00 65.94 82 TRP A O 1
ATOM 653 N N . LEU A 1 83 ? 13.130 2.985 -47.035 1.00 69.75 83 LEU A N 1
ATOM 654 C CA . LEU A 1 83 ? 14.361 3.475 -47.657 1.00 69.75 83 LEU A CA 1
ATOM 655 C C . LEU A 1 83 ? 14.522 2.912 -49.072 1.00 69.75 83 LEU A C 1
ATOM 657 O O . LEU A 1 83 ? 14.243 1.728 -49.308 1.00 69.75 83 LEU A O 1
ATOM 661 N N . ASP A 1 84 ? 15.043 3.744 -49.977 1.00 80.62 84 ASP A N 1
ATOM 662 C CA . ASP A 1 84 ? 15.453 3.330 -51.320 1.00 80.62 84 ASP A CA 1
ATOM 663 C C . ASP A 1 84 ? 16.437 2.143 -51.277 1.00 80.62 84 ASP A C 1
ATOM 665 O O . ASP A 1 84 ? 17.247 2.026 -50.350 1.00 80.62 84 ASP A O 1
ATOM 669 N N . PRO A 1 85 ? 16.438 1.258 -52.293 1.00 78.81 85 PRO A N 1
ATOM 670 C CA . PRO A 1 85 ? 17.297 0.070 -52.299 1.00 78.81 85 PRO A CA 1
ATOM 671 C C . PRO A 1 85 ? 18.791 0.385 -52.129 1.00 78.81 85 PRO A C 1
ATOM 673 O O . PRO A 1 85 ? 19.522 -0.353 -51.467 1.00 78.81 85 PRO A O 1
ATOM 676 N N . GLU A 1 86 ? 19.246 1.505 -52.690 1.00 79.56 86 GLU A N 1
ATOM 677 C CA . GLU A 1 86 ? 20.644 1.928 -52.642 1.00 79.56 86 GLU A CA 1
ATOM 678 C C . GLU A 1 86 ? 21.038 2.537 -51.285 1.00 79.56 86 GLU A C 1
ATOM 680 O O . GLU A 1 86 ? 22.155 2.335 -50.799 1.00 79.56 86 GLU A O 1
ATOM 685 N N . THR A 1 87 ? 20.123 3.263 -50.638 1.00 73.56 87 THR A N 1
ATOM 686 C CA . THR A 1 87 ? 20.351 3.829 -49.300 1.00 73.56 87 THR A CA 1
ATOM 687 C C . THR A 1 87 ? 20.296 2.730 -48.245 1.00 73.56 87 THR A C 1
ATOM 689 O O . THR A 1 87 ? 21.158 2.686 -47.369 1.00 73.56 87 THR A O 1
ATOM 692 N N . ARG A 1 88 ? 19.392 1.754 -48.402 1.00 74.50 88 ARG A N 1
ATOM 693 C CA . ARG A 1 88 ? 19.330 0.541 -47.576 1.00 74.50 88 ARG A CA 1
ATOM 694 C C . ARG A 1 88 ? 20.641 -0.243 -47.603 1.00 74.50 88 ARG A C 1
ATOM 696 O O . ARG A 1 88 ? 21.150 -0.611 -46.548 1.00 74.50 88 ARG A O 1
ATOM 703 N N . ALA A 1 89 ? 21.217 -0.462 -48.787 1.00 78.19 89 ALA A N 1
ATOM 704 C CA . ALA A 1 89 ? 22.495 -1.162 -48.922 1.00 78.19 89 ALA A CA 1
ATOM 705 C C . ALA A 1 89 ? 23.654 -0.397 -48.256 1.00 78.19 89 ALA A C 1
ATOM 707 O O . ALA A 1 89 ? 24.510 -1.007 -47.611 1.00 78.19 89 ALA A O 1
ATOM 708 N N . ARG A 1 90 ? 23.668 0.940 -48.362 1.00 76.31 90 ARG A N 1
ATOM 709 C CA . ARG A 1 90 ? 24.664 1.795 -47.698 1.00 76.31 90 ARG A CA 1
ATOM 710 C C . ARG A 1 90 ? 24.558 1.735 -46.174 1.00 76.31 90 ARG A C 1
ATOM 712 O O . ARG A 1 90 ? 25.578 1.547 -45.514 1.00 76.31 90 ARG A O 1
ATOM 719 N N . VAL A 1 91 ? 23.345 1.833 -45.626 1.00 70.00 91 VAL A N 1
ATOM 720 C CA . VAL A 1 91 ? 23.111 1.744 -44.175 1.00 70.00 91 VAL A CA 1
ATOM 721 C C . VAL A 1 91 ? 23.460 0.350 -43.657 1.00 70.00 91 VAL A C 1
ATOM 723 O O . VAL A 1 91 ? 24.194 0.235 -42.680 1.00 70.00 91 VAL A O 1
ATOM 726 N N . ALA A 1 92 ? 23.042 -0.712 -44.352 1.00 75.69 92 ALA A N 1
ATOM 727 C CA . ALA A 1 92 ? 23.383 -2.085 -43.981 1.00 75.69 92 ALA A CA 1
ATOM 728 C C . ALA A 1 92 ? 24.905 -2.315 -43.955 1.00 75.69 92 ALA A C 1
ATOM 730 O O . ALA A 1 92 ? 25.429 -2.853 -42.982 1.00 75.69 92 ALA A O 1
ATOM 731 N N . LYS A 1 93 ? 25.632 -1.838 -44.975 1.00 80.06 93 LYS A N 1
ATOM 732 C CA . LYS A 1 93 ? 27.100 -1.928 -45.025 1.00 80.06 93 LYS A CA 1
ATOM 733 C C . LYS A 1 93 ? 27.765 -1.172 -43.870 1.00 80.06 93 LYS A C 1
ATOM 735 O O . LYS A 1 93 ? 28.738 -1.663 -43.307 1.00 80.06 93 LYS A O 1
ATOM 740 N N . ARG A 1 94 ? 27.242 0.002 -43.503 1.00 73.25 94 ARG A N 1
ATOM 741 C CA . ARG A 1 94 ? 27.780 0.818 -42.406 1.00 73.25 94 ARG A CA 1
ATOM 742 C C . ARG A 1 94 ? 27.518 0.201 -41.032 1.00 73.25 94 ARG A C 1
ATOM 744 O O . ARG A 1 94 ? 28.402 0.217 -40.181 1.00 73.25 94 ARG A O 1
ATOM 751 N N . VAL A 1 95 ? 26.331 -0.364 -40.824 1.00 70.06 95 VAL A N 1
ATOM 752 C CA . VAL A 1 95 ? 25.986 -1.090 -39.592 1.00 70.06 95 VAL A CA 1
ATOM 753 C C . VAL A 1 95 ? 26.866 -2.330 -39.435 1.00 70.06 95 VAL A C 1
ATOM 755 O O . VAL A 1 95 ? 27.371 -2.577 -38.343 1.00 70.06 95 VAL A O 1
ATOM 758 N N . GLU A 1 96 ? 27.107 -3.071 -40.518 1.00 72.38 96 GLU A N 1
ATOM 759 C CA . GLU A 1 96 ? 27.993 -4.239 -40.504 1.00 72.38 96 GLU A CA 1
ATOM 760 C C . GLU A 1 96 ? 29.443 -3.859 -40.173 1.00 72.38 96 GLU A C 1
ATOM 762 O O . GLU A 1 96 ? 30.090 -4.513 -39.361 1.00 72.38 96 GLU A O 1
ATOM 767 N N . GLU A 1 97 ? 29.937 -2.747 -40.719 1.00 75.75 97 GLU A N 1
ATOM 768 C CA . GLU A 1 97 ? 31.258 -2.210 -40.385 1.00 75.75 97 GLU A CA 1
ATOM 769 C C . GLU A 1 97 ? 31.367 -1.836 -38.896 1.00 75.75 97 GLU A C 1
ATOM 771 O O . GLU A 1 97 ? 32.344 -2.190 -38.236 1.00 75.75 97 GLU A O 1
ATOM 776 N N . LEU A 1 98 ? 30.351 -1.169 -38.336 1.00 67.62 98 LEU A N 1
ATOM 777 C CA . LEU A 1 98 ? 30.306 -0.826 -36.911 1.00 67.62 98 LEU A CA 1
ATOM 778 C C . LEU A 1 98 ? 30.231 -2.072 -36.021 1.00 67.62 98 LEU A C 1
ATOM 780 O O . LEU A 1 98 ? 30.868 -2.113 -34.969 1.00 67.62 98 LEU A O 1
ATOM 784 N N . ARG A 1 99 ? 29.490 -3.105 -36.438 1.00 68.00 99 ARG A N 1
ATOM 785 C CA . ARG A 1 99 ? 29.453 -4.398 -35.741 1.00 68.00 99 ARG A CA 1
ATOM 786 C C . ARG A 1 99 ? 30.812 -5.082 -35.783 1.00 68.00 99 ARG A C 1
ATOM 788 O O . ARG A 1 99 ? 31.309 -5.473 -34.732 1.00 68.00 99 ARG A O 1
ATOM 795 N N . ALA A 1 100 ? 31.452 -5.149 -36.947 1.00 73.19 100 ALA A N 1
ATOM 796 C CA . ALA A 1 100 ? 32.795 -5.701 -37.083 1.00 73.19 100 ALA A CA 1
ATOM 797 C C . ALA A 1 100 ? 33.812 -4.953 -36.204 1.00 73.19 100 ALA A C 1
ATOM 799 O O . ALA A 1 100 ? 34.667 -5.583 -35.592 1.00 73.19 100 ALA A O 1
ATOM 800 N N . GLN A 1 101 ? 33.682 -3.629 -36.063 1.00 68.81 101 GLN A N 1
ATOM 801 C CA . GLN A 1 101 ? 34.519 -2.837 -35.155 1.00 68.81 101 GLN A CA 1
ATOM 802 C C . GLN A 1 101 ? 34.254 -3.138 -33.671 1.00 68.81 101 GLN A C 1
ATOM 804 O O . GLN A 1 101 ? 35.197 -3.157 -32.884 1.00 68.81 101 GLN A O 1
ATOM 809 N N . ARG A 1 102 ? 33.002 -3.396 -33.270 1.00 64.38 102 ARG A N 1
ATOM 810 C CA . ARG A 1 102 ? 32.652 -3.778 -31.885 1.00 64.38 102 ARG A CA 1
ATOM 811 C C . ARG A 1 102 ? 33.082 -5.205 -31.540 1.00 64.38 102 ARG A C 1
ATOM 813 O O . ARG A 1 102 ? 33.489 -5.459 -30.411 1.00 64.38 102 ARG A O 1
ATOM 820 N N . HIS A 1 103 ? 32.986 -6.116 -32.506 1.00 62.62 103 HIS A N 1
ATOM 821 C CA . HIS A 1 103 ? 33.383 -7.518 -32.368 1.00 62.62 103 HIS A CA 1
ATOM 822 C C . HIS A 1 103 ? 34.851 -7.772 -32.739 1.00 62.62 103 HIS A C 1
ATOM 824 O O . HIS A 1 103 ? 35.305 -8.914 -32.660 1.00 62.62 103 HIS A O 1
ATOM 830 N N . ALA A 1 104 ? 35.610 -6.732 -33.103 1.00 65.81 104 ALA A N 1
ATOM 831 C CA . ALA A 1 104 ? 37.056 -6.825 -33.233 1.00 65.81 104 ALA A CA 1
ATOM 832 C C . ALA A 1 104 ? 37.642 -7.252 -31.877 1.00 65.81 104 ALA A C 1
ATOM 834 O O . ALA A 1 104 ? 37.338 -6.674 -30.831 1.00 65.81 104 ALA A O 1
ATOM 835 N N . SER A 1 105 ? 38.418 -8.334 -31.888 1.00 55.78 105 SER A N 1
ATOM 836 C CA . SER A 1 105 ? 38.829 -9.050 -30.683 1.00 55.78 105 SER A CA 1
ATOM 837 C C . SER A 1 105 ? 39.623 -8.159 -29.724 1.00 55.78 105 SER A C 1
ATOM 839 O O . SER A 1 105 ? 40.487 -7.385 -30.133 1.00 55.78 105 SER A O 1
ATOM 841 N N . ARG A 1 106 ? 39.418 -8.348 -28.412 1.00 55.94 106 ARG A N 1
ATOM 842 C CA . ARG A 1 106 ? 40.216 -7.701 -27.347 1.00 55.94 106 ARG A CA 1
ATOM 843 C C . ARG A 1 106 ? 41.722 -7.973 -27.493 1.00 55.94 106 ARG A C 1
ATOM 845 O O . ARG A 1 106 ? 42.522 -7.184 -27.003 1.00 55.94 106 ARG A O 1
ATOM 852 N N . LEU A 1 107 ? 42.099 -9.057 -28.177 1.00 53.59 107 LEU A N 1
ATOM 853 C CA . LEU A 1 107 ? 43.491 -9.444 -28.428 1.00 53.59 107 LEU A CA 1
ATOM 854 C C . LEU A 1 107 ? 44.175 -8.599 -29.514 1.00 53.59 107 LEU A C 1
ATOM 856 O O . LEU A 1 107 ? 45.395 -8.488 -29.497 1.00 53.59 107 LEU A O 1
ATOM 860 N N . ASP A 1 108 ? 43.420 -7.962 -30.414 1.00 60.22 108 ASP A N 1
ATOM 861 C CA . ASP A 1 108 ? 44.002 -7.126 -31.474 1.00 60.22 108 ASP A CA 1
ATOM 862 C C . ASP A 1 108 ? 44.394 -5.726 -30.972 1.00 60.22 108 ASP A C 1
ATOM 864 O O . ASP A 1 108 ? 45.205 -5.048 -31.606 1.00 60.22 108 ASP A O 1
ATOM 868 N N . SER A 1 109 ? 43.839 -5.302 -29.827 1.00 61.94 109 SER A N 1
ATOM 869 C CA . SER A 1 109 ? 44.057 -3.972 -29.238 1.00 61.94 109 SER A CA 1
ATOM 870 C C . SER A 1 109 ? 45.317 -3.832 -28.375 1.00 61.94 109 SER A C 1
ATOM 872 O O . SER A 1 109 ? 45.759 -2.705 -28.152 1.00 61.94 109 SER A O 1
ATOM 874 N N . SER A 1 110 ? 45.913 -4.944 -27.931 1.00 60.09 110 SER A N 1
ATOM 875 C CA . SER A 1 110 ? 47.135 -4.977 -27.113 1.00 60.09 110 SER A CA 1
ATOM 876 C C . SER A 1 110 ? 48.229 -5.737 -27.855 1.00 60.09 110 SER A C 1
ATOM 878 O O . SER A 1 110 ? 48.133 -6.954 -28.030 1.00 60.09 110 SER A O 1
ATOM 880 N N . ARG A 1 111 ? 49.274 -5.037 -28.301 1.00 69.12 111 ARG A N 1
ATOM 881 C CA . ARG A 1 111 ? 50.429 -5.664 -28.958 1.00 69.12 111 ARG A CA 1
ATOM 882 C C . ARG A 1 111 ? 51.661 -5.500 -28.079 1.00 69.12 111 ARG A C 1
ATOM 884 O O . ARG A 1 111 ? 51.967 -4.399 -27.630 1.00 69.12 111 ARG A O 1
ATOM 891 N N . LEU A 1 112 ? 52.361 -6.605 -27.828 1.00 71.88 112 LEU A N 1
ATOM 892 C CA . LEU A 1 112 ? 53.635 -6.595 -27.117 1.00 71.88 112 LEU A CA 1
ATOM 893 C C . LEU A 1 112 ? 54.761 -6.401 -28.138 1.00 71.88 112 LEU A C 1
ATOM 895 O O . LEU A 1 112 ? 55.054 -7.304 -28.923 1.00 71.88 112 LEU A O 1
ATOM 899 N N . CYS A 1 113 ? 55.374 -5.223 -28.142 1.00 73.81 113 CYS A N 1
ATOM 900 C CA . CYS A 1 113 ? 56.459 -4.875 -29.049 1.00 73.81 113 CYS A CA 1
ATOM 901 C C . CYS A 1 113 ? 57.809 -5.145 -28.369 1.00 73.81 113 CYS A C 1
ATOM 903 O O . CYS A 1 113 ? 58.060 -4.695 -27.250 1.00 73.81 113 CYS A O 1
ATOM 905 N N . ILE A 1 114 ? 58.680 -5.900 -29.046 1.00 79.94 114 ILE A N 1
ATOM 906 C CA . ILE A 1 114 ? 60.016 -6.267 -28.558 1.00 79.94 114 ILE A CA 1
ATOM 907 C C . ILE A 1 114 ? 61.055 -5.616 -29.470 1.00 79.94 114 ILE A C 1
ATOM 909 O O . ILE A 1 114 ? 61.190 -5.996 -30.634 1.00 79.94 114 ILE A O 1
ATOM 913 N N . ASP A 1 115 ? 61.797 -4.648 -28.939 1.00 78.50 115 ASP A N 1
ATOM 914 C CA . ASP A 1 115 ? 62.914 -4.009 -29.630 1.00 78.50 115 ASP A CA 1
ATOM 915 C C . ASP A 1 115 ? 64.225 -4.730 -29.282 1.00 78.50 115 ASP A C 1
ATOM 917 O O . ASP A 1 115 ? 64.726 -4.671 -28.154 1.00 78.50 115 ASP A O 1
ATOM 921 N N . PHE A 1 116 ? 64.795 -5.416 -30.273 1.00 72.12 116 PHE A N 1
ATOM 922 C CA . PHE A 1 116 ? 66.036 -6.175 -30.127 1.00 72.12 116 PHE A CA 1
ATOM 923 C C . PHE A 1 116 ? 67.298 -5.303 -30.125 1.00 72.12 116 PHE A C 1
ATOM 925 O O . PHE A 1 116 ? 68.318 -5.735 -29.587 1.00 72.12 116 PHE A O 1
ATOM 932 N N . ALA A 1 117 ? 67.252 -4.090 -30.686 1.00 74.56 117 ALA A N 1
ATOM 933 C CA . ALA A 1 117 ? 68.402 -3.187 -30.711 1.00 74.56 117 ALA A CA 1
ATOM 934 C C . ALA A 1 117 ? 68.612 -2.532 -29.341 1.00 74.56 117 ALA A C 1
ATOM 936 O O . ALA A 1 117 ? 69.740 -2.445 -28.857 1.00 74.56 117 ALA A O 1
ATOM 937 N N . ASN A 1 118 ? 67.510 -2.153 -28.689 1.00 70.19 118 ASN A N 1
ATOM 938 C CA . ASN A 1 118 ? 67.538 -1.497 -27.383 1.00 70.19 118 ASN A CA 1
ATOM 939 C C . ASN A 1 118 ? 67.247 -2.444 -26.205 1.00 70.19 118 ASN A C 1
ATOM 941 O O . ASN A 1 118 ? 67.321 -2.015 -25.057 1.00 70.19 118 ASN A O 1
ATOM 945 N N . LYS A 1 119 ? 66.969 -3.732 -26.465 1.00 76.94 119 LYS A N 1
ATOM 946 C CA . LYS A 1 119 ? 66.632 -4.764 -25.461 1.00 76.94 119 LYS A CA 1
ATOM 947 C C . LYS A 1 119 ? 65.461 -4.362 -24.555 1.00 76.94 119 LYS A C 1
ATOM 949 O O . LYS A 1 119 ? 65.514 -4.555 -23.341 1.00 76.94 119 LYS A O 1
ATOM 954 N N . LEU A 1 120 ? 64.408 -3.803 -25.144 1.00 59.59 120 LEU A N 1
ATOM 955 C CA . LEU A 1 120 ? 63.234 -3.315 -24.421 1.00 59.59 120 LEU A CA 1
ATOM 956 C C . LEU A 1 120 ? 61.972 -4.027 -24.903 1.00 59.59 120 LEU A C 1
ATOM 958 O O . LEU A 1 120 ? 61.805 -4.289 -26.092 1.00 59.59 120 LEU A O 1
ATOM 962 N N . VAL A 1 121 ? 61.079 -4.319 -23.962 1.00 75.38 121 VAL A N 1
ATOM 963 C CA . VAL A 1 121 ? 59.745 -4.860 -24.229 1.00 75.38 121 VAL A CA 1
ATOM 964 C C . VAL A 1 121 ? 58.737 -3.846 -23.715 1.00 75.38 121 VAL A C 1
ATOM 966 O O . VAL A 1 121 ? 58.794 -3.480 -22.541 1.00 75.38 121 VAL A O 1
ATOM 969 N N . PHE A 1 122 ? 57.836 -3.385 -24.577 1.00 75.69 122 PHE A N 1
ATOM 970 C CA . PHE A 1 122 ? 56.766 -2.470 -24.190 1.00 75.69 122 PHE A CA 1
ATOM 971 C C . PHE A 1 122 ? 55.426 -2.912 -24.774 1.00 75.69 122 PHE A C 1
ATOM 973 O O . PHE A 1 122 ? 55.350 -3.506 -25.849 1.00 75.69 122 PHE A O 1
ATOM 980 N N . GLU A 1 123 ? 54.364 -2.654 -24.020 1.00 72.69 123 GLU A N 1
ATOM 981 C CA . GLU A 1 123 ? 52.993 -2.983 -24.392 1.00 72.69 123 GLU A CA 1
ATOM 982 C C . GLU A 1 123 ? 52.328 -1.737 -24.981 1.00 72.69 123 GLU A C 1
ATOM 984 O O . GLU A 1 123 ? 52.236 -0.699 -24.323 1.00 72.69 123 GLU A O 1
ATOM 989 N N . GLU A 1 124 ? 51.897 -1.827 -26.236 1.00 67.75 124 GLU A N 1
ATOM 990 C CA . GLU A 1 124 ? 51.192 -0.755 -26.930 1.00 67.75 124 GLU A CA 1
ATOM 991 C C . GLU A 1 124 ? 49.680 -1.044 -26.883 1.00 67.75 124 GLU A C 1
ATOM 993 O O . GLU A 1 124 ? 49.174 -1.917 -27.595 1.00 67.75 124 GLU A O 1
ATOM 998 N N . ASP A 1 125 ? 48.964 -0.345 -25.989 1.00 63.16 125 ASP A N 1
ATOM 999 C CA . ASP A 1 125 ? 47.500 -0.430 -25.842 1.00 63.16 125 ASP A CA 1
ATOM 1000 C C . ASP A 1 125 ? 46.819 0.612 -26.753 1.00 63.16 125 ASP A C 1
ATOM 1002 O O . ASP A 1 125 ? 46.735 1.802 -26.438 1.00 63.16 125 ASP A O 1
ATOM 1006 N N . THR A 1 126 ? 46.308 0.164 -27.902 1.00 65.19 126 THR A N 1
ATOM 1007 C CA . THR A 1 126 ? 45.603 1.010 -28.893 1.00 65.19 126 THR A CA 1
ATOM 1008 C C . THR A 1 126 ? 44.098 1.139 -28.614 1.00 65.19 126 THR A C 1
ATOM 1010 O O . THR A 1 126 ? 43.373 1.848 -29.324 1.00 65.19 126 THR A O 1
ATOM 1013 N N . ARG A 1 127 ? 43.598 0.511 -27.540 1.00 58.91 127 ARG A N 1
ATOM 1014 C CA . ARG A 1 127 ? 42.171 0.467 -27.170 1.00 58.91 127 ARG A CA 1
ATOM 1015 C C . ARG A 1 127 ? 41.548 1.850 -26.988 1.00 58.91 127 ARG A C 1
ATOM 1017 O O . ARG A 1 127 ? 40.399 2.069 -27.371 1.00 58.91 127 ARG A O 1
ATOM 1024 N N . GLY A 1 128 ? 42.307 2.800 -26.441 1.00 59.50 128 GLY A N 1
ATOM 1025 C CA . GLY A 1 128 ? 41.847 4.177 -26.239 1.00 59.50 128 GLY A CA 1
ATOM 1026 C C . GLY A 1 128 ? 41.668 4.972 -27.538 1.00 59.50 128 GLY A C 1
ATOM 1027 O O . GLY A 1 128 ? 40.907 5.938 -27.565 1.00 59.50 128 GLY A O 1
ATOM 1028 N N . GLU A 1 129 ? 42.355 4.604 -28.619 1.00 62.53 129 GLU A N 1
ATOM 1029 C CA . GLU A 1 129 ? 42.227 5.257 -29.928 1.00 62.53 129 GLU A CA 1
ATOM 1030 C C . GLU A 1 129 ? 41.083 4.648 -30.754 1.00 62.53 129 GLU A C 1
ATOM 1032 O O . GLU A 1 129 ? 40.308 5.381 -31.372 1.00 62.53 129 GLU A O 1
ATOM 1037 N N . ALA A 1 130 ? 40.901 3.326 -30.679 1.00 59.06 130 ALA A N 1
ATOM 1038 C CA . ALA A 1 130 ? 39.770 2.623 -31.287 1.00 59.06 130 ALA A CA 1
ATOM 1039 C C . ALA A 1 130 ? 38.418 3.060 -30.687 1.00 59.06 130 ALA A C 1
ATOM 1041 O O . ALA A 1 130 ? 37.477 3.347 -31.427 1.00 59.06 130 ALA A O 1
ATOM 1042 N N . ALA A 1 131 ? 38.340 3.213 -29.359 1.00 58.47 131 ALA A N 1
ATOM 1043 C CA . ALA A 1 131 ? 37.143 3.723 -28.687 1.00 58.47 131 ALA A CA 1
ATOM 1044 C C . ALA A 1 131 ? 36.801 5.163 -29.112 1.00 58.47 131 ALA A C 1
ATOM 1046 O O . ALA A 1 131 ? 35.637 5.484 -29.339 1.00 58.47 131 ALA A O 1
ATOM 1047 N N . ARG A 1 132 ? 37.810 6.031 -29.283 1.00 61.50 132 ARG A N 1
ATOM 1048 C CA . ARG A 1 132 ? 37.607 7.413 -29.754 1.00 61.50 132 ARG A CA 1
ATOM 1049 C C . ARG A 1 132 ? 37.083 7.471 -31.193 1.00 61.50 132 ARG A C 1
ATOM 1051 O O . ARG A 1 132 ? 36.203 8.284 -31.458 1.00 61.50 132 ARG A O 1
ATOM 1058 N N . LYS A 1 133 ? 37.558 6.595 -32.089 1.00 62.19 133 LYS A N 1
ATOM 1059 C CA . LYS A 1 133 ? 37.069 6.497 -33.482 1.00 62.19 133 LYS A CA 1
ATOM 1060 C C . LYS A 1 133 ? 35.613 6.020 -33.577 1.00 62.19 133 LYS A C 1
ATOM 1062 O O . LYS A 1 133 ? 34.876 6.516 -34.425 1.00 62.19 133 LYS A O 1
ATOM 1067 N N . LEU A 1 134 ? 35.190 5.118 -32.688 1.00 58.28 134 LEU A N 1
ATOM 1068 C CA . LEU A 1 134 ? 33.800 4.648 -32.595 1.00 58.28 134 LEU A CA 1
ATOM 1069 C C . LEU A 1 134 ? 32.825 5.785 -32.245 1.00 58.28 134 LEU A C 1
ATOM 1071 O O . LEU A 1 134 ? 31.809 5.935 -32.915 1.00 58.28 134 LEU A O 1
ATOM 1075 N N . TYR A 1 135 ? 33.161 6.621 -31.255 1.00 55.56 135 TYR A N 1
ATOM 1076 C CA . TYR A 1 135 ? 32.305 7.740 -30.837 1.00 55.56 135 TYR A CA 1
ATOM 1077 C C . TYR A 1 135 ? 32.413 8.980 -31.741 1.00 55.56 135 TYR A C 1
ATOM 1079 O O . TYR A 1 135 ? 31.446 9.729 -31.866 1.00 55.56 135 TYR A O 1
ATOM 1087 N N . SER A 1 136 ? 33.555 9.221 -32.402 1.00 57.25 136 SER A N 1
ATOM 1088 C CA . SER A 1 136 ? 33.696 10.368 -33.314 1.00 57.25 136 SER A CA 1
ATOM 1089 C C . SER A 1 136 ? 32.937 10.172 -34.628 1.00 57.25 136 SER A C 1
ATOM 1091 O O . SER A 1 136 ? 32.389 11.129 -35.168 1.00 57.25 136 SER A O 1
ATOM 1093 N N . ALA A 1 137 ? 32.869 8.937 -35.136 1.00 53.41 137 ALA A N 1
ATOM 1094 C CA . ALA A 1 137 ? 32.166 8.615 -36.376 1.00 53.41 137 ALA A CA 1
ATOM 1095 C C . ALA A 1 137 ? 30.638 8.799 -36.279 1.00 53.41 137 ALA A C 1
ATOM 1097 O O . ALA A 1 137 ? 29.984 9.034 -37.293 1.00 53.41 137 ALA A O 1
ATOM 1098 N N . GLU A 1 138 ? 30.075 8.714 -35.073 1.00 47.97 138 GLU A N 1
ATOM 1099 C CA . GLU A 1 138 ? 28.647 8.921 -34.799 1.00 47.97 138 GLU A CA 1
ATOM 1100 C C . GLU A 1 138 ? 28.273 10.422 -34.812 1.00 47.97 138 GLU A C 1
ATOM 1102 O O . GLU A 1 138 ? 27.175 10.787 -35.225 1.00 47.97 138 GLU A O 1
ATOM 1107 N N . MET A 1 139 ? 29.215 11.316 -34.476 1.00 44.28 139 MET A N 1
ATOM 1108 C CA . MET A 1 139 ? 29.047 12.780 -34.563 1.00 44.28 139 MET A CA 1
ATOM 1109 C C . MET A 1 139 ? 29.162 13.341 -35.992 1.00 44.28 139 MET A C 1
ATOM 1111 O O . MET A 1 139 ? 28.552 14.368 -36.305 1.00 44.28 139 MET A O 1
ATOM 1115 N N . ASP A 1 140 ? 29.918 12.677 -36.869 1.00 44.66 140 ASP A N 1
ATOM 1116 C CA . ASP A 1 140 ? 30.183 13.156 -38.236 1.00 44.66 140 ASP A CA 1
ATOM 1117 C C . ASP A 1 140 ? 28.965 12.961 -39.165 1.00 44.66 140 ASP A C 1
ATOM 1119 O O . ASP A 1 140 ? 28.658 13.801 -40.012 1.00 44.66 140 ASP A O 1
ATOM 1123 N N . VAL A 1 141 ? 28.177 11.901 -38.935 1.00 48.00 141 VAL A N 1
ATOM 1124 C CA . VAL A 1 141 ? 26.934 11.622 -39.683 1.00 48.00 141 VAL A CA 1
ATOM 1125 C C . VAL A 1 141 ? 25.822 12.625 -39.346 1.00 48.00 141 VAL A C 1
ATOM 1127 O O . VAL A 1 141 ? 25.054 13.006 -40.231 1.00 48.00 141 VAL A O 1
ATOM 1130 N N . LEU A 1 142 ? 25.752 13.113 -38.099 1.00 42.72 142 LEU A N 1
ATOM 1131 C CA . LEU A 1 142 ? 24.834 14.201 -37.737 1.00 42.72 142 LEU A CA 1
ATOM 1132 C C . LEU A 1 142 ? 25.236 15.540 -38.373 1.00 42.72 142 LEU A C 1
ATOM 1134 O O . LEU A 1 142 ? 24.360 16.350 -38.667 1.00 42.72 142 LEU A O 1
ATOM 1138 N N . SER A 1 143 ? 26.531 15.764 -38.609 1.00 44.69 143 SER A N 1
ATOM 1139 C CA . SER A 1 143 ? 27.036 17.022 -39.173 1.00 44.69 143 SER A CA 1
ATOM 1140 C C . SER A 1 143 ? 26.852 17.095 -40.695 1.00 44.69 143 SER A C 1
ATOM 1142 O O . SER A 1 143 ? 26.437 18.130 -41.207 1.00 44.69 143 SER A O 1
ATOM 1144 N N . GLN A 1 144 ? 27.028 15.984 -41.422 1.00 44.84 144 GLN A N 1
ATOM 1145 C CA . GLN A 1 144 ? 26.877 15.955 -42.889 1.00 44.84 144 GLN A CA 1
ATOM 1146 C C . GLN A 1 144 ? 25.444 16.193 -43.397 1.00 44.84 144 GLN A C 1
ATOM 1148 O O . GLN A 1 144 ? 25.250 16.514 -44.569 1.00 44.84 144 GLN A O 1
ATOM 1153 N N . LYS A 1 145 ? 24.417 16.072 -42.544 1.00 45.72 145 LYS A N 1
ATOM 1154 C CA . LYS A 1 145 ? 23.024 16.379 -42.925 1.00 45.72 145 LYS A CA 1
ATOM 1155 C C . LYS A 1 145 ? 22.682 17.878 -42.823 1.00 45.72 145 LYS A C 1
ATOM 1157 O O . LYS A 1 145 ? 21.560 18.259 -43.146 1.00 45.72 145 LYS A O 1
ATOM 1162 N N . LEU A 1 146 ? 23.630 18.722 -42.396 1.00 41.00 146 LEU A N 1
ATOM 1163 C CA . LEU A 1 146 ? 23.453 20.164 -42.166 1.00 41.00 146 LEU A CA 1
ATOM 1164 C C . LEU A 1 146 ? 24.193 21.076 -43.163 1.00 41.00 146 LEU A C 1
ATOM 1166 O O . LEU A 1 146 ? 24.013 22.291 -43.103 1.00 41.00 146 LEU A O 1
ATOM 1170 N N . ASP A 1 147 ? 24.927 20.537 -44.141 1.00 36.19 147 ASP A N 1
ATOM 1171 C CA . ASP A 1 147 ? 25.709 21.331 -45.114 1.00 36.19 147 ASP A CA 1
ATOM 1172 C C . ASP A 1 147 ? 24.866 22.003 -46.222 1.00 36.19 147 ASP A C 1
ATOM 1174 O O . ASP A 1 147 ? 25.325 22.267 -47.334 1.00 36.19 147 ASP A O 1
ATOM 1178 N N . GLY A 1 148 ? 23.608 22.310 -45.908 1.00 39.66 148 GLY A N 1
ATOM 1179 C CA . GLY A 1 148 ? 22.655 22.960 -46.794 1.00 39.66 148 GLY A CA 1
ATOM 1180 C C . GLY A 1 148 ? 22.359 24.428 -46.496 1.00 39.66 148 GLY A C 1
ATOM 1181 O O . GLY A 1 148 ? 21.593 24.992 -47.259 1.00 39.66 148 GLY A O 1
ATOM 1182 N N . VAL A 1 149 ? 22.887 25.081 -45.449 1.00 35.78 149 VAL A N 1
ATOM 1183 C CA . VAL A 1 149 ? 22.664 26.532 -45.236 1.00 35.78 149 VAL A CA 1
ATOM 1184 C C . VAL A 1 149 ? 23.844 27.181 -44.505 1.00 35.78 149 VAL A C 1
ATOM 1186 O O . VAL A 1 149 ? 24.191 26.824 -43.384 1.00 35.78 149 VAL A O 1
ATOM 1189 N N . LYS A 1 150 ? 24.445 28.192 -45.141 1.00 38.62 150 LYS A N 1
ATOM 1190 C CA . LYS A 1 150 ? 25.459 29.072 -44.548 1.00 38.62 150 LYS A CA 1
ATOM 1191 C C . LYS A 1 150 ? 24.804 30.026 -43.543 1.00 38.62 150 LYS A C 1
ATOM 1193 O O . LYS A 1 150 ? 24.162 30.972 -43.982 1.00 38.62 150 LYS A O 1
ATOM 1198 N N . THR A 1 151 ? 25.056 29.875 -42.244 1.00 29.66 151 THR A N 1
ATOM 1199 C CA . THR A 1 151 ? 24.980 30.996 -41.286 1.00 29.66 151 THR A CA 1
ATOM 1200 C C . THR A 1 151 ? 25.967 30.815 -40.138 1.00 29.66 151 THR A C 1
ATOM 1202 O O . THR A 1 151 ? 26.079 29.755 -39.532 1.00 29.66 151 THR A O 1
ATOM 1205 N N . SER A 1 152 ? 26.698 31.889 -39.882 1.00 34.03 152 SER A N 1
ATOM 1206 C CA . SER A 1 152 ? 27.786 32.056 -38.931 1.00 34.03 152 SER A CA 1
ATOM 1207 C C . SER A 1 152 ? 27.358 31.931 -37.461 1.00 34.03 152 SER A C 1
ATOM 1209 O O . SER A 1 152 ? 26.263 32.336 -37.089 1.00 34.03 152 SER A O 1
ATOM 1211 N N . SER A 1 153 ? 28.324 31.519 -36.632 1.00 34.91 153 SER A N 1
ATOM 1212 C CA . SER A 1 153 ? 28.509 31.858 -35.206 1.00 34.91 153 SER A CA 1
ATOM 1213 C C . SER A 1 153 ? 27.471 31.411 -34.158 1.00 34.91 153 SER A C 1
ATOM 1215 O O . SER A 1 153 ? 26.446 32.043 -33.961 1.00 34.91 153 SER A O 1
ATOM 1217 N N . ALA A 1 154 ? 27.908 30.410 -33.384 1.00 37.22 154 ALA A N 1
ATOM 1218 C CA . ALA A 1 154 ? 27.914 30.308 -31.919 1.00 37.22 154 ALA A CA 1
ATOM 1219 C C . ALA A 1 154 ? 26.612 30.420 -31.085 1.00 37.22 154 ALA A C 1
ATOM 1221 O O . ALA A 1 154 ? 25.886 31.408 -31.098 1.00 37.22 154 ALA A O 1
ATOM 1222 N N . THR A 1 155 ? 26.542 29.471 -30.138 1.00 34.06 155 THR A N 1
ATOM 1223 C CA . THR A 1 155 ? 25.863 29.469 -28.822 1.00 34.06 155 THR A CA 1
ATOM 1224 C C . THR A 1 155 ? 24.372 29.107 -28.724 1.00 34.06 155 THR A C 1
ATOM 1226 O O . THR A 1 155 ? 23.507 29.744 -29.310 1.00 34.06 155 THR A O 1
ATOM 1229 N N . SER A 1 156 ? 24.107 28.181 -27.783 1.00 34.09 156 SER A N 1
ATOM 1230 C CA . SER A 1 156 ? 22.828 27.823 -27.128 1.00 34.09 156 SER A CA 1
ATOM 1231 C C . SER A 1 156 ? 22.040 26.669 -27.759 1.00 34.09 156 SER A C 1
ATOM 1233 O O . SER A 1 156 ? 21.341 26.834 -28.751 1.00 34.09 156 SER A O 1
ATOM 1235 N N . PHE A 1 157 ? 22.095 25.493 -27.122 1.00 35.19 157 PHE A N 1
ATOM 1236 C CA . PHE A 1 157 ? 21.160 24.402 -27.389 1.00 35.19 157 PHE A CA 1
ATOM 1237 C C . PHE A 1 157 ? 19.763 24.852 -26.918 1.00 35.19 157 PHE A C 1
ATOM 1239 O O . PHE A 1 157 ? 19.488 24.964 -25.726 1.00 35.19 157 PHE A O 1
ATOM 1246 N N . SER A 1 158 ? 18.888 25.195 -27.853 1.00 38.44 158 SER A N 1
ATOM 1247 C CA . SER A 1 158 ? 17.469 25.395 -27.580 1.00 38.44 158 SER A CA 1
ATOM 1248 C C . SER A 1 158 ? 16.697 24.835 -28.757 1.00 38.44 158 SER A C 1
ATOM 1250 O O . SER A 1 158 ? 16.830 25.318 -29.875 1.00 38.44 158 SER A O 1
ATOM 1252 N N . THR A 1 159 ? 15.911 23.797 -28.464 1.00 43.03 159 THR A N 1
ATOM 1253 C CA . THR A 1 159 ? 14.640 23.478 -29.129 1.00 43.03 159 THR A CA 1
ATOM 1254 C C . THR A 1 159 ? 14.634 23.641 -30.650 1.00 43.03 159 THR A C 1
ATOM 1256 O O . THR A 1 159 ? 14.119 24.631 -31.164 1.00 43.03 159 THR A O 1
ATOM 1259 N N . VAL A 1 160 ? 15.149 22.651 -31.378 1.00 44.69 160 VAL A N 1
ATOM 1260 C CA . VAL A 1 160 ? 14.859 22.548 -32.815 1.00 44.69 160 VAL A CA 1
ATOM 1261 C C . VAL A 1 160 ? 13.444 21.964 -32.955 1.00 44.69 160 VAL A C 1
ATOM 1263 O O . VAL A 1 160 ? 13.213 20.861 -32.452 1.00 44.69 160 VAL A O 1
ATOM 1266 N N . PRO A 1 161 ? 12.472 22.678 -33.552 1.00 48.22 161 PRO A N 1
ATOM 1267 C CA . PRO A 1 161 ? 11.128 22.154 -33.754 1.00 48.22 161 PRO A CA 1
ATOM 1268 C C . PRO A 1 161 ? 11.155 21.085 -34.851 1.00 48.22 161 PRO A C 1
ATOM 1270 O O . PRO A 1 161 ? 11.652 21.311 -35.952 1.00 48.22 161 PRO A O 1
ATOM 1273 N N . LEU A 1 162 ? 10.619 19.905 -34.542 1.00 51.31 162 LEU A N 1
ATOM 1274 C CA . LEU A 1 162 ? 10.360 18.858 -35.525 1.00 51.31 162 LEU A CA 1
ATOM 1275 C C . LEU A 1 162 ? 9.113 19.256 -36.327 1.00 51.31 162 LEU A C 1
ATOM 1277 O O . LEU A 1 162 ? 8.000 18.858 -35.995 1.00 51.31 162 LEU A O 1
ATOM 1281 N N . SER A 1 163 ? 9.295 20.093 -37.343 1.00 52.12 163 SER A N 1
ATOM 1282 C CA . SER A 1 163 ? 8.255 20.459 -38.308 1.00 52.12 163 SER A CA 1
ATOM 1283 C C . SER A 1 163 ? 8.704 20.062 -39.712 1.00 52.12 163 SER A C 1
ATOM 1285 O O . SER A 1 163 ? 9.797 20.430 -40.142 1.00 52.12 163 SER A O 1
ATOM 1287 N N . ASP A 1 164 ? 7.864 19.291 -40.401 1.00 54.22 164 ASP A N 1
ATOM 1288 C CA . ASP A 1 164 ? 8.021 18.946 -41.814 1.00 54.22 164 ASP A CA 1
ATOM 1289 C C . ASP A 1 164 ? 7.993 20.238 -42.661 1.00 54.22 164 ASP A C 1
ATOM 1291 O O . ASP A 1 164 ? 7.006 20.973 -42.588 1.00 54.22 164 ASP A O 1
ATOM 1295 N N . PRO A 1 165 ? 9.043 20.553 -43.445 1.00 61.03 165 PRO A N 1
ATOM 1296 C CA . PRO A 1 165 ? 9.133 21.799 -44.213 1.00 61.03 165 PRO A CA 1
ATOM 1297 C C . PRO A 1 165 ? 8.083 21.939 -45.330 1.00 61.03 165 PRO A C 1
ATOM 1299 O O . PRO A 1 165 ? 8.003 23.000 -45.944 1.00 61.03 165 PRO A O 1
ATOM 1302 N N . LEU A 1 166 ? 7.292 20.898 -45.614 1.00 56.38 166 LEU A N 1
ATOM 1303 C CA . LEU A 1 166 ? 6.193 20.935 -46.589 1.00 56.38 166 LEU A CA 1
ATOM 1304 C C . LEU A 1 166 ? 4.816 21.211 -45.970 1.00 56.38 166 LEU A C 1
ATOM 1306 O O . LEU A 1 166 ? 3.838 21.368 -46.702 1.00 56.38 166 LEU A O 1
ATOM 1310 N N . LEU A 1 167 ? 4.721 21.273 -44.643 1.00 53.53 167 LEU A N 1
ATOM 1311 C CA . LEU A 1 167 ? 3.468 21.470 -43.926 1.00 53.53 167 LEU A CA 1
ATOM 1312 C C . LEU A 1 167 ? 3.490 22.818 -43.201 1.00 53.53 167 LEU A C 1
ATOM 1314 O O . LEU A 1 167 ? 4.023 22.945 -42.102 1.00 53.53 167 LEU A O 1
ATOM 1318 N N . ASP A 1 168 ? 2.871 23.818 -43.829 1.00 54.72 168 ASP A N 1
ATOM 1319 C CA . ASP A 1 168 ? 2.748 25.189 -43.318 1.00 54.72 168 ASP A CA 1
ATOM 1320 C C . ASP A 1 168 ? 1.633 25.276 -42.254 1.00 54.72 168 ASP A C 1
ATOM 1322 O O . ASP A 1 168 ? 0.611 25.945 -42.415 1.00 54.72 168 ASP A O 1
ATOM 1326 N N . PHE A 1 169 ? 1.786 24.505 -41.174 1.00 55.62 169 PHE A N 1
ATOM 1327 C CA . PHE A 1 169 ? 0.906 24.555 -40.009 1.00 55.62 169 PHE A CA 1
ATOM 1328 C C . PHE A 1 169 ? 1.648 25.165 -38.818 1.00 55.62 169 PHE A C 1
ATOM 1330 O O . PHE A 1 169 ? 2.798 24.801 -38.554 1.00 55.62 169 PHE A O 1
ATOM 1337 N N . PRO A 1 170 ? 1.003 26.064 -38.051 1.00 59.75 170 PRO A N 1
ATOM 1338 C CA . PRO A 1 170 ? 1.609 26.614 -36.851 1.00 59.75 170 PRO A CA 1
ATOM 1339 C C . PRO A 1 170 ? 1.899 25.481 -35.863 1.00 59.75 170 PRO A C 1
ATOM 1341 O O . PRO A 1 170 ? 1.024 24.677 -35.534 1.00 59.75 170 PRO A O 1
ATOM 1344 N N . THR A 1 171 ? 3.144 25.413 -35.398 1.00 53.91 171 THR A N 1
ATOM 1345 C CA . THR A 1 171 ? 3.593 24.394 -34.448 1.00 53.91 171 THR A CA 1
ATOM 1346 C C . THR A 1 171 ? 2.780 24.544 -33.157 1.00 53.91 171 THR A C 1
ATOM 1348 O O . THR A 1 171 ? 2.753 25.645 -32.596 1.00 53.91 171 THR A O 1
ATOM 1351 N N . PRO A 1 172 ? 2.092 23.493 -32.673 1.00 53.88 172 PRO A N 1
ATOM 1352 C CA . PRO A 1 172 ? 1.243 23.617 -31.497 1.00 53.88 172 PRO A CA 1
ATOM 1353 C C . PRO A 1 172 ? 2.092 24.012 -30.287 1.00 53.88 172 PRO A C 1
ATOM 1355 O O . PRO A 1 172 ? 3.031 23.312 -29.906 1.00 53.88 172 PRO A O 1
ATOM 1358 N N . GLN A 1 173 ? 1.765 25.157 -29.692 1.00 50.75 173 GLN A N 1
ATOM 1359 C CA . GLN A 1 173 ? 2.402 25.628 -28.471 1.00 50.75 173 GLN A CA 1
ATOM 1360 C C . GLN A 1 173 ? 1.705 25.013 -27.262 1.00 50.75 173 GLN A C 1
ATOM 1362 O O . GLN A 1 173 ? 0.478 24.962 -27.186 1.00 50.75 173 GLN A O 1
ATOM 1367 N N . PHE A 1 174 ? 2.501 24.546 -26.305 1.00 49.34 174 PHE A N 1
ATOM 1368 C CA . PHE A 1 174 ? 1.989 24.041 -25.041 1.00 49.34 174 PHE A CA 1
ATOM 1369 C C . PHE A 1 174 ? 1.372 25.195 -24.241 1.00 49.34 174 PHE A C 1
ATOM 1371 O O . PHE A 1 174 ? 2.086 26.042 -23.702 1.00 49.34 174 PHE A O 1
ATOM 1378 N N . VAL A 1 175 ? 0.043 25.228 -24.166 1.00 55.28 175 VAL A N 1
ATOM 1379 C CA . VAL A 1 175 ? -0.687 26.201 -23.353 1.00 55.28 175 VAL A CA 1
ATOM 1380 C C . VAL A 1 175 ? -0.743 25.665 -21.928 1.00 55.28 175 VAL A C 1
ATOM 1382 O O . VAL A 1 175 ? -1.347 24.630 -21.652 1.00 55.28 175 VAL A O 1
ATOM 1385 N N . SER A 1 176 ? -0.049 26.343 -21.018 1.00 44.03 176 SER A N 1
ATOM 1386 C CA . SER A 1 176 ? -0.122 26.043 -19.589 1.00 44.03 176 SER A CA 1
ATOM 1387 C C . SER A 1 176 ? -1.403 26.668 -19.041 1.00 44.03 176 SER A C 1
ATOM 1389 O O . SER A 1 176 ? -1.380 27.807 -18.583 1.00 44.03 176 SER A O 1
ATOM 1391 N N . ASP A 1 177 ? -2.526 25.960 -19.132 1.00 43.97 177 ASP A N 1
ATOM 1392 C CA . ASP A 1 177 ? -3.794 26.448 -18.589 1.00 43.97 177 ASP A CA 1
ATOM 1393 C C . ASP A 1 177 ? -3.749 26.489 -17.053 1.00 43.97 177 ASP A C 1
ATOM 1395 O O . ASP A 1 177 ? -3.950 25.489 -16.363 1.00 43.97 177 ASP A O 1
ATOM 1399 N N . LEU A 1 178 ? -3.519 27.686 -16.514 1.00 39.56 178 LEU A N 1
ATOM 1400 C CA . LEU A 1 178 ? -4.020 28.106 -15.210 1.00 39.56 178 LEU A CA 1
ATOM 1401 C C . LEU A 1 178 ? -4.763 29.430 -15.414 1.00 39.56 178 LEU A C 1
ATOM 1403 O O . LEU A 1 178 ? -4.175 30.430 -15.820 1.00 39.56 178 LEU A O 1
ATOM 1407 N N . GLY A 1 179 ? -6.076 29.388 -15.181 1.00 32.62 179 GLY A N 1
ATOM 1408 C CA . GLY A 1 179 ? -7.002 30.509 -15.341 1.00 32.62 179 GLY A CA 1
ATOM 1409 C C . GLY A 1 179 ? -6.766 31.690 -14.380 1.00 32.62 179 GLY A C 1
ATOM 1410 O O . GLY A 1 179 ? -5.897 31.630 -13.508 1.00 32.62 179 GLY A O 1
ATOM 1411 N N . PRO A 1 180 ? -7.537 32.779 -14.555 1.00 49.69 180 PRO A N 1
ATOM 1412 C CA . PRO A 1 180 ? -7.134 34.141 -14.215 1.00 49.69 180 PRO A CA 1
ATOM 1413 C C . PRO A 1 180 ? -7.575 34.560 -12.807 1.00 49.69 180 PRO A C 1
ATOM 1415 O O . PRO A 1 180 ? -8.684 34.231 -12.409 1.00 49.69 180 PRO A O 1
ATOM 1418 N N . GLU A 1 181 ? -6.768 35.364 -12.100 1.00 29.44 181 GLU A N 1
ATOM 1419 C CA . GLU A 1 181 ? -7.257 36.609 -11.484 1.00 29.44 181 GLU A CA 1
ATOM 1420 C C . GLU A 1 181 ? -6.160 37.500 -10.865 1.00 29.44 181 GLU A C 1
ATOM 1422 O O . GLU A 1 181 ? -5.194 37.044 -10.259 1.00 29.44 181 GLU A O 1
ATOM 1427 N N . ASN A 1 182 ? -6.453 38.798 -10.971 1.00 30.81 182 ASN A N 1
ATOM 1428 C CA . ASN A 1 182 ? -5.979 39.969 -10.234 1.00 30.81 182 ASN A CA 1
ATOM 1429 C C . ASN A 1 182 ? -4.705 40.729 -10.647 1.00 30.81 182 ASN A C 1
ATOM 1431 O O . ASN A 1 182 ? -3.560 40.318 -10.488 1.00 30.81 182 ASN A O 1
ATOM 1435 N N . GLN A 1 183 ? -4.990 41.943 -11.122 1.00 31.41 183 GLN A N 1
ATOM 1436 C CA . GLN A 1 183 ? -4.088 43.031 -11.457 1.00 31.41 183 GLN A CA 1
ATOM 1437 C C . GLN A 1 183 ? -3.679 43.835 -10.207 1.00 31.41 183 GLN A C 1
ATOM 1439 O O . GLN A 1 183 ? -4.483 44.002 -9.289 1.00 31.41 183 GLN A O 1
ATOM 1444 N N . ARG A 1 184 ? -2.503 44.482 -10.342 1.00 27.42 184 A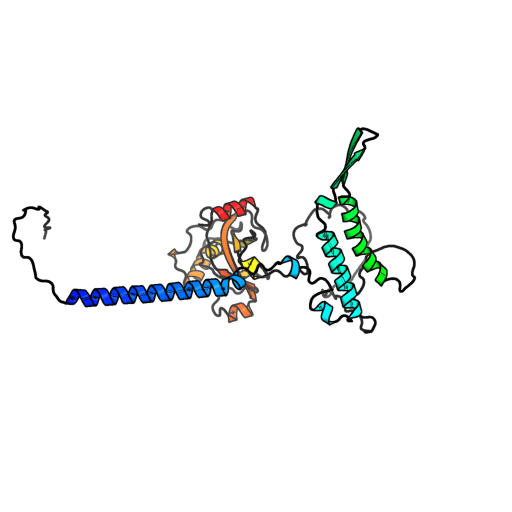RG A N 1
ATOM 1445 C CA . ARG A 1 184 ? -2.015 45.755 -9.741 1.00 27.42 184 ARG A CA 1
ATOM 1446 C C . ARG A 1 184 ? -1.084 45.690 -8.506 1.00 27.42 184 ARG A C 1
ATOM 1448 O O . ARG A 1 184 ? -1.274 44.842 -7.647 1.00 27.42 184 ARG A O 1
ATOM 1455 N N . PRO A 1 185 ? -0.188 46.691 -8.324 1.00 37.03 185 PRO A N 1
ATOM 1456 C CA . PRO A 1 185 ? 0.966 47.024 -9.172 1.00 37.03 185 PRO A CA 1
ATOM 1457 C C . PRO A 1 185 ? 2.304 47.092 -8.391 1.00 37.03 185 PRO A C 1
ATOM 1459 O O . PRO A 1 185 ? 2.325 47.223 -7.173 1.00 37.03 185 PRO A O 1
ATOM 1462 N N . GLU A 1 186 ? 3.397 47.051 -9.156 1.00 33.50 186 GLU A N 1
ATOM 1463 C CA . GLU A 1 186 ? 4.741 47.626 -8.936 1.00 33.50 186 GLU A CA 1
ATOM 1464 C C . GLU A 1 186 ? 5.015 48.374 -7.608 1.00 33.50 186 GLU A C 1
ATOM 1466 O O . GLU A 1 186 ? 4.468 49.450 -7.365 1.00 33.50 186 GLU A O 1
ATOM 1471 N N . ALA A 1 187 ? 5.991 47.881 -6.835 1.00 27.05 187 ALA A N 1
ATOM 1472 C CA . ALA A 1 187 ? 6.927 48.714 -6.075 1.00 27.05 187 ALA A CA 1
ATOM 1473 C C . ALA A 1 187 ? 8.242 47.952 -5.830 1.00 27.05 187 ALA A C 1
ATOM 1475 O O . ALA A 1 187 ? 8.249 46.743 -5.593 1.00 27.05 187 ALA A O 1
ATOM 1476 N N . ALA A 1 188 ? 9.334 48.699 -5.949 1.00 33.22 188 ALA A N 1
ATOM 1477 C CA . ALA A 1 188 ? 10.723 48.279 -5.994 1.00 33.22 188 ALA A CA 1
ATOM 1478 C C . ALA A 1 188 ? 11.295 47.745 -4.664 1.00 33.22 188 ALA A C 1
ATOM 1480 O O . ALA A 1 188 ? 10.674 47.824 -3.607 1.00 33.22 188 ALA A O 1
ATOM 1481 N N . ASP A 1 189 ? 12.541 47.280 -4.781 1.00 28.83 189 ASP A N 1
ATOM 1482 C CA . ASP A 1 189 ? 13.524 46.962 -3.742 1.00 28.83 189 ASP A CA 1
ATOM 1483 C C . ASP A 1 189 ? 13.418 45.597 -3.054 1.00 28.83 189 ASP A C 1
ATOM 1485 O O . ASP A 1 189 ? 12.729 45.398 -2.056 1.00 28.83 189 ASP A O 1
ATOM 1489 N N . SER A 1 190 ? 14.269 44.661 -3.491 1.00 32.16 190 SER A N 1
ATOM 1490 C CA . SER A 1 190 ? 15.477 44.309 -2.719 1.00 32.16 190 SER A CA 1
ATOM 1491 C C . SER A 1 190 ? 16.142 43.053 -3.290 1.00 32.16 190 SER A C 1
ATOM 1493 O O . SER A 1 190 ? 15.690 41.918 -3.101 1.00 32.16 190 SER A O 1
ATOM 1495 N N . GLU A 1 191 ? 17.280 43.263 -3.949 1.00 36.75 191 GLU A N 1
ATOM 1496 C CA . GLU A 1 191 ? 18.319 42.260 -4.165 1.00 36.75 191 GLU A CA 1
ATOM 1497 C C . GLU A 1 191 ? 18.770 41.688 -2.814 1.00 36.75 191 GLU A C 1
ATOM 1499 O O . GLU A 1 191 ? 19.514 42.331 -2.085 1.00 36.75 191 GLU A O 1
ATOM 1504 N N . SER A 1 192 ? 18.289 40.500 -2.432 1.00 38.53 192 SER A N 1
ATOM 1505 C CA . SER A 1 192 ? 18.953 39.610 -1.448 1.00 38.53 192 SER A CA 1
ATOM 1506 C C . SER A 1 192 ? 18.126 38.365 -1.091 1.00 38.53 192 SER A C 1
ATOM 1508 O O . SER A 1 192 ? 18.025 37.993 0.073 1.00 38.53 192 SER A O 1
ATOM 1510 N N . ARG A 1 193 ? 17.525 37.649 -2.059 1.00 32.72 193 ARG A N 1
ATOM 1511 C CA . ARG A 1 193 ? 16.875 36.341 -1.766 1.00 32.72 193 ARG A CA 1
ATOM 1512 C C . ARG A 1 193 ? 17.077 35.224 -2.799 1.00 32.72 193 ARG A C 1
ATOM 1514 O O . ARG A 1 193 ? 16.397 34.202 -2.729 1.00 32.72 193 ARG A O 1
ATOM 1521 N N . MET A 1 194 ? 18.048 35.340 -3.710 1.00 31.44 194 MET A N 1
ATOM 1522 C CA . MET A 1 194 ? 18.318 34.301 -4.727 1.00 31.44 194 MET A CA 1
ATOM 1523 C C . MET A 1 194 ? 19.425 33.286 -4.385 1.00 31.44 194 MET A C 1
ATOM 1525 O O . MET A 1 194 ? 19.627 32.344 -5.146 1.00 31.44 194 MET A O 1
ATOM 1529 N N . ALA A 1 195 ? 20.088 33.384 -3.226 1.00 34.03 195 ALA A N 1
ATOM 1530 C CA . ALA A 1 195 ? 21.187 32.471 -2.870 1.00 34.03 195 ALA A CA 1
ATOM 1531 C C . ALA A 1 195 ? 20.822 31.332 -1.892 1.00 34.03 195 ALA A C 1
ATOM 1533 O O . ALA A 1 195 ? 21.628 30.428 -1.690 1.00 34.03 195 ALA A O 1
ATOM 1534 N N . GLN A 1 196 ? 19.611 31.296 -1.318 1.00 37.22 196 GLN A N 1
ATOM 1535 C CA . GLN A 1 196 ? 19.280 30.340 -0.239 1.00 37.22 196 GLN A CA 1
ATOM 1536 C C . GLN A 1 196 ? 18.139 29.363 -0.564 1.00 37.22 196 GLN A C 1
ATOM 1538 O O . GLN A 1 196 ? 17.564 28.737 0.322 1.00 37.22 196 GLN A 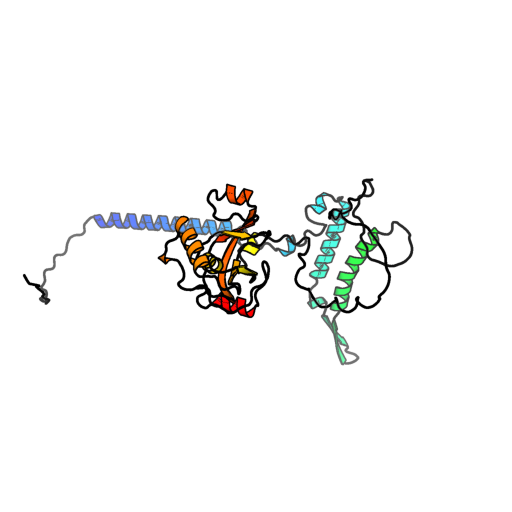O 1
ATOM 1543 N N . ARG A 1 197 ? 17.832 29.180 -1.854 1.00 33.56 197 ARG A N 1
ATOM 1544 C CA . ARG A 1 197 ? 16.752 28.293 -2.326 1.00 33.56 197 ARG A CA 1
ATOM 1545 C C . ARG A 1 197 ? 17.238 27.174 -3.259 1.00 33.56 197 ARG A C 1
ATOM 1547 O O . ARG A 1 197 ? 16.465 26.634 -4.038 1.00 33.56 197 ARG A O 1
ATOM 1554 N N . ARG A 1 198 ? 18.524 26.805 -3.166 1.00 34.31 198 ARG A N 1
ATOM 1555 C CA . ARG A 1 198 ? 19.150 25.698 -3.927 1.00 34.31 198 ARG A CA 1
ATOM 1556 C C . ARG A 1 198 ? 19.424 24.421 -3.118 1.00 34.31 198 ARG A C 1
ATOM 1558 O O . ARG A 1 198 ? 19.987 23.473 -3.650 1.00 34.31 198 ARG A O 1
ATOM 1565 N N . LYS A 1 199 ? 18.993 24.341 -1.855 1.00 36.69 199 LYS A N 1
ATOM 1566 C CA . LYS A 1 199 ? 19.100 23.121 -1.034 1.00 36.69 199 LYS A CA 1
ATOM 1567 C C . LYS A 1 199 ? 17.776 22.802 -0.347 1.00 36.69 199 LYS A C 1
ATOM 1569 O O . LYS A 1 199 ? 17.637 23.019 0.849 1.00 36.69 199 LYS A O 1
ATOM 1574 N N . ARG A 1 200 ? 16.793 22.318 -1.109 1.00 32.50 200 ARG A N 1
ATOM 1575 C CA . ARG A 1 200 ? 15.664 21.510 -0.610 1.00 32.50 200 ARG A CA 1
ATOM 1576 C C . ARG A 1 200 ? 14.809 21.062 -1.795 1.00 32.50 200 ARG A C 1
ATOM 1578 O O . ARG A 1 200 ? 14.254 21.905 -2.485 1.00 32.50 200 ARG A O 1
ATOM 1585 N N . GLY A 1 201 ? 14.713 19.748 -2.005 1.00 30.08 201 GLY A N 1
ATOM 1586 C CA . GLY A 1 201 ? 13.707 19.158 -2.896 1.00 30.08 201 GLY A CA 1
ATOM 1587 C C . GLY A 1 201 ? 14.216 18.360 -4.097 1.00 30.08 201 GLY A C 1
ATOM 1588 O O . GLY A 1 201 ? 13.575 18.387 -5.137 1.00 30.08 201 GLY A O 1
ATOM 1589 N N . ALA A 1 202 ? 15.321 17.622 -3.982 1.00 35.12 202 ALA A N 1
ATOM 1590 C CA . ALA A 1 202 ? 15.648 16.560 -4.935 1.00 35.12 202 ALA A CA 1
ATOM 1591 C C . ALA A 1 202 ? 14.987 15.241 -4.495 1.00 35.12 202 ALA A C 1
ATOM 1593 O O . ALA A 1 202 ? 15.685 14.360 -4.011 1.00 35.12 202 ALA A O 1
ATOM 1594 N N . ASN A 1 203 ? 13.653 15.127 -4.563 1.00 34.66 203 ASN A N 1
ATOM 1595 C CA . ASN A 1 203 ? 12.988 13.809 -4.573 1.00 34.66 203 ASN A CA 1
ATOM 1596 C C . ASN A 1 203 ? 11.504 13.879 -4.983 1.00 34.66 203 ASN A C 1
ATOM 1598 O O . ASN A 1 203 ? 10.608 13.513 -4.228 1.00 34.66 203 ASN A O 1
ATOM 1602 N N . GLY A 1 204 ? 11.220 14.412 -6.168 1.00 40.00 204 GLY A N 1
ATOM 1603 C CA . GLY A 1 204 ? 9.841 14.540 -6.635 1.00 40.00 204 GLY A CA 1
ATOM 1604 C C . GLY A 1 204 ? 9.762 15.016 -8.073 1.00 40.00 204 GLY A C 1
ATOM 1605 O O . GLY A 1 204 ? 9.081 15.992 -8.354 1.00 40.00 204 GLY A O 1
ATOM 1606 N N . GLN A 1 205 ? 10.506 14.376 -8.971 1.00 38.84 205 GLN A N 1
ATOM 1607 C CA . GLN A 1 205 ? 10.312 14.563 -10.404 1.00 38.84 205 GLN A CA 1
ATOM 1608 C C . GLN A 1 205 ? 9.716 13.272 -10.950 1.00 38.84 205 GLN A C 1
ATOM 1610 O O . GLN A 1 205 ? 10.406 12.261 -11.065 1.00 38.84 205 GLN A O 1
ATOM 1615 N N . SER A 1 206 ? 8.418 13.301 -11.262 1.00 38.34 206 SER A N 1
ATOM 1616 C CA . SER A 1 206 ? 7.885 12.390 -12.267 1.00 38.34 206 SER A CA 1
ATOM 1617 C C . SER A 1 206 ? 8.617 12.718 -13.562 1.00 38.34 206 SER A C 1
ATOM 1619 O O . SER A 1 206 ? 8.463 13.813 -14.104 1.00 38.34 206 SER A O 1
ATOM 1621 N N . THR A 1 207 ? 9.467 11.810 -14.022 1.00 37.62 207 THR A N 1
ATOM 1622 C CA . THR A 1 207 ? 10.084 11.919 -15.338 1.00 37.62 207 THR A CA 1
ATOM 1623 C C . THR A 1 207 ? 8.973 11.829 -16.390 1.00 37.62 207 THR A C 1
ATOM 1625 O O . THR A 1 207 ? 8.255 10.825 -16.424 1.00 37.62 207 THR A O 1
ATOM 1628 N N . PRO A 1 208 ? 8.762 12.859 -17.228 1.00 38.78 208 PRO A N 1
ATOM 1629 C CA . PRO A 1 208 ? 7.783 12.767 -18.299 1.00 38.78 208 PRO A CA 1
ATOM 1630 C C . PRO A 1 208 ? 8.319 11.770 -19.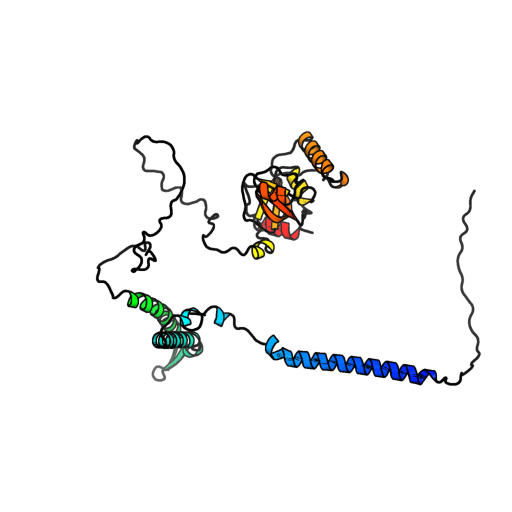333 1.00 38.78 208 PRO A C 1
ATOM 1632 O O . PRO A 1 208 ? 9.440 11.917 -19.813 1.00 38.78 208 PRO A O 1
ATOM 1635 N N . GLY A 1 209 ? 7.550 10.718 -19.625 1.00 44.31 209 GLY A N 1
ATOM 1636 C CA . GLY A 1 209 ? 7.887 9.721 -20.651 1.00 44.31 209 GLY A CA 1
ATOM 1637 C C . GLY A 1 209 ? 8.364 8.358 -20.143 1.00 44.31 209 GLY A C 1
ATOM 1638 O O . GLY A 1 209 ? 8.614 7.469 -20.952 1.00 44.31 209 GLY A O 1
ATOM 1639 N N . ARG A 1 210 ? 8.450 8.128 -18.826 1.00 49.22 210 ARG A N 1
ATOM 1640 C CA . ARG A 1 210 ? 8.661 6.768 -18.315 1.00 49.22 210 ARG A CA 1
ATOM 1641 C C . ARG A 1 210 ? 7.315 6.046 -18.320 1.00 49.22 210 ARG A C 1
ATOM 1643 O O . ARG A 1 210 ? 6.522 6.239 -17.404 1.00 49.22 210 ARG A O 1
ATOM 1650 N N . VAL A 1 211 ? 7.053 5.249 -19.356 1.00 50.47 211 VAL A N 1
ATOM 1651 C CA . VAL A 1 211 ? 5.954 4.272 -19.352 1.00 50.47 211 VAL A CA 1
ATOM 1652 C C . VAL A 1 211 ? 6.177 3.380 -18.130 1.00 50.47 211 VAL A C 1
ATOM 1654 O O . VAL A 1 211 ? 7.099 2.569 -18.094 1.00 50.47 211 VAL A O 1
ATOM 1657 N N . GLN A 1 212 ? 5.427 3.635 -17.060 1.00 53.69 212 GLN A N 1
ATOM 1658 C CA . GLN A 1 212 ? 5.440 2.788 -15.879 1.00 53.69 212 GLN A CA 1
ATOM 1659 C C . GLN A 1 212 ? 4.576 1.587 -16.221 1.00 53.69 212 GLN A C 1
ATOM 1661 O O . GLN A 1 212 ? 3.363 1.729 -16.353 1.00 53.69 212 GLN A O 1
ATOM 1666 N N . ASP A 1 213 ? 5.204 0.428 -16.396 1.00 63.19 213 ASP A N 1
ATOM 1667 C CA . ASP A 1 213 ? 4.461 -0.819 -16.494 1.00 63.19 213 ASP A CA 1
ATOM 1668 C C . ASP A 1 213 ? 3.673 -1.005 -15.188 1.00 63.19 213 ASP A C 1
ATOM 1670 O O . ASP A 1 213 ? 4.247 -1.136 -14.097 1.00 63.19 213 ASP A O 1
ATOM 1674 N N . SER A 1 214 ? 2.346 -0.933 -15.293 1.00 62.38 214 SER A N 1
ATOM 1675 C CA . SER A 1 214 ? 1.435 -1.060 -14.159 1.00 62.38 214 SER A CA 1
ATOM 1676 C C . SER A 1 214 ? 1.582 -2.414 -13.476 1.00 62.38 214 SER A C 1
ATOM 1678 O O . SER A 1 214 ? 1.417 -2.496 -12.257 1.00 62.38 214 SER A O 1
ATOM 1680 N N . GLU A 1 215 ? 1.950 -3.457 -14.225 1.00 71.69 215 GLU A N 1
ATOM 1681 C CA . GLU A 1 215 ? 2.140 -4.800 -13.681 1.00 71.69 215 GLU A CA 1
ATOM 1682 C C . GLU A 1 215 ? 3.408 -4.884 -12.831 1.00 71.69 215 GLU A C 1
ATOM 1684 O O . GLU A 1 215 ? 3.422 -5.536 -11.785 1.00 71.69 215 GLU A O 1
ATOM 1689 N N . GLN A 1 216 ? 4.459 -4.146 -13.192 1.00 67.56 216 GLN A N 1
ATOM 1690 C CA . GLN A 1 216 ? 5.700 -4.163 -12.423 1.00 67.56 216 GLN A CA 1
ATOM 1691 C C . GLN A 1 216 ? 5.544 -3.490 -11.050 1.00 67.56 216 GLN A C 1
ATOM 1693 O O . GLN A 1 216 ? 6.097 -3.970 -10.056 1.00 67.56 216 GLN A O 1
ATOM 1698 N N . ASN A 1 217 ? 4.736 -2.429 -10.962 1.00 68.62 217 ASN A N 1
ATOM 1699 C CA . ASN A 1 217 ? 4.402 -1.795 -9.681 1.00 68.62 217 ASN A CA 1
ATOM 1700 C C . ASN A 1 217 ? 3.568 -2.708 -8.768 1.00 68.62 217 ASN A C 1
ATOM 1702 O O . ASN A 1 217 ? 3.712 -2.637 -7.549 1.00 68.62 217 ASN A O 1
ATOM 1706 N N . ARG A 1 218 ? 2.747 -3.602 -9.335 1.00 79.88 218 ARG A N 1
ATOM 1707 C CA . ARG A 1 218 ? 1.949 -4.564 -8.557 1.00 79.88 218 ARG A CA 1
ATOM 1708 C C . ARG A 1 218 ? 2.793 -5.623 -7.855 1.00 79.88 218 ARG A C 1
ATOM 1710 O O . ARG A 1 218 ? 2.387 -6.127 -6.814 1.00 79.88 218 ARG A O 1
ATOM 1717 N N . LEU A 1 219 ? 3.959 -5.954 -8.405 1.00 79.69 219 LEU A N 1
ATOM 1718 C CA . LEU A 1 219 ? 4.789 -7.059 -7.921 1.00 79.69 219 LEU A CA 1
ATOM 1719 C C . LEU A 1 219 ? 5.897 -6.605 -6.963 1.00 79.69 219 LEU A C 1
ATOM 1721 O O . LEU A 1 219 ? 6.302 -7.364 -6.081 1.00 79.69 219 LEU A O 1
ATOM 1725 N N . ILE A 1 220 ? 6.401 -5.377 -7.115 1.00 86.75 220 ILE A N 1
ATOM 1726 C CA . ILE A 1 220 ? 7.590 -4.911 -6.393 1.00 86.75 220 ILE A CA 1
ATOM 1727 C C . ILE A 1 220 ? 7.207 -4.025 -5.205 1.00 86.75 220 ILE A C 1
ATOM 1729 O O . ILE A 1 220 ? 6.678 -2.925 -5.349 1.00 86.75 220 ILE A O 1
ATOM 1733 N N . ASP A 1 221 ? 7.582 -4.463 -4.002 1.00 91.88 221 ASP A N 1
ATOM 1734 C CA . ASP A 1 221 ? 7.469 -3.644 -2.796 1.00 91.88 221 ASP A CA 1
ATOM 1735 C C . ASP A 1 221 ? 8.615 -2.622 -2.707 1.00 91.88 221 ASP A C 1
ATOM 1737 O O . ASP A 1 221 ? 9.699 -2.912 -2.181 1.00 91.88 221 ASP A O 1
ATOM 1741 N N . ASN A 1 222 ? 8.322 -1.414 -3.195 1.00 91.06 222 ASN A N 1
ATOM 1742 C CA . ASN A 1 222 ? 9.197 -0.238 -3.205 1.00 91.06 222 ASN A CA 1
ATOM 1743 C C . ASN A 1 222 ? 9.235 0.544 -1.874 1.00 91.06 222 ASN A C 1
ATOM 1745 O O . ASN A 1 222 ? 9.922 1.568 -1.792 1.00 91.06 222 ASN A O 1
ATOM 1749 N N . GLY A 1 223 ? 8.507 0.098 -0.841 1.00 94.75 223 GLY A N 1
ATOM 1750 C CA . GLY A 1 223 ? 8.487 0.753 0.473 1.00 94.75 223 GLY A CA 1
ATOM 1751 C C . GLY A 1 223 ? 7.675 2.042 0.517 1.00 94.75 223 GLY A C 1
ATOM 1752 O O . GLY A 1 223 ? 7.977 2.936 1.306 1.00 94.75 223 GLY A O 1
ATOM 1753 N N . PHE A 1 224 ? 6.662 2.166 -0.340 1.00 96.75 224 PHE A N 1
ATOM 1754 C CA . PHE A 1 224 ? 5.699 3.260 -0.253 1.00 96.75 224 PHE A CA 1
ATOM 1755 C C . PHE A 1 224 ? 4.760 3.052 0.929 1.00 96.75 224 PHE A C 1
ATOM 1757 O O . PHE A 1 224 ? 4.328 1.933 1.187 1.00 96.75 224 PHE A O 1
ATOM 1764 N N . CYS A 1 225 ? 4.433 4.132 1.628 1.00 97.38 225 CYS A N 1
ATOM 1765 C CA . CYS A 1 225 ? 3.603 4.132 2.819 1.00 97.38 225 CYS A CA 1
ATOM 1766 C C . CYS A 1 225 ? 2.560 5.245 2.769 1.00 97.38 225 CYS A C 1
ATOM 1768 O O . CYS A 1 225 ? 2.797 6.314 2.203 1.00 97.38 225 CYS A O 1
ATOM 1770 N N . LEU A 1 226 ? 1.414 4.984 3.389 1.00 97.56 226 LEU A N 1
ATOM 1771 C CA . LEU A 1 226 ? 0.338 5.930 3.616 1.00 97.56 226 LEU A CA 1
ATOM 1772 C C . LEU A 1 226 ? 0.022 5.996 5.112 1.00 97.56 226 LEU A C 1
ATOM 1774 O O . LEU A 1 226 ? -0.203 4.984 5.776 1.00 97.56 226 LEU A O 1
ATOM 1778 N N . SER A 1 227 ? -0.034 7.219 5.636 1.00 97.06 227 SER A N 1
ATOM 1779 C CA . SER A 1 227 ? -0.501 7.476 6.997 1.00 97.06 227 SER A CA 1
ATOM 1780 C C . SER A 1 227 ? -2.016 7.666 7.044 1.00 97.06 227 SER A C 1
ATOM 1782 O O . SER A 1 227 ? -2.610 8.375 6.221 1.00 97.06 227 SER A O 1
ATOM 1784 N N . MET A 1 228 ? -2.648 7.068 8.048 1.00 95.44 228 MET A N 1
ATOM 1785 C CA . MET A 1 228 ? -4.084 7.173 8.295 1.00 95.44 228 MET A CA 1
ATOM 1786 C C . MET A 1 228 ? -4.384 7.320 9.782 1.00 95.44 228 MET A C 1
ATOM 1788 O O . MET A 1 228 ? -3.641 6.847 10.640 1.00 95.44 228 MET A O 1
ATOM 1792 N N . HIS A 1 229 ? -5.471 8.023 10.087 1.00 95.81 229 HIS A N 1
ATOM 1793 C CA . HIS A 1 229 ? -5.923 8.190 11.460 1.00 95.81 229 HIS A CA 1
ATOM 1794 C C . HIS A 1 229 ? -6.520 6.889 11.993 1.00 95.81 229 HIS A C 1
ATOM 1796 O O . HIS A 1 229 ? -7.130 6.111 11.257 1.00 95.81 229 HIS A O 1
ATOM 1802 N N . GLN A 1 230 ? -6.334 6.657 13.288 1.00 96.75 230 GLN A N 1
ATOM 1803 C CA . GLN A 1 230 ? -7.060 5.605 13.983 1.00 96.75 230 GLN A CA 1
ATOM 1804 C C . GLN A 1 230 ? -8.533 6.014 14.161 1.00 96.75 230 GLN A C 1
ATOM 1806 O O . GLN A 1 230 ? -8.813 7.214 14.203 1.00 96.75 230 GLN A O 1
ATOM 1811 N N . PRO A 1 231 ? -9.468 5.050 14.243 1.00 96.50 231 PRO A N 1
ATOM 1812 C CA . PRO A 1 231 ? -9.264 3.589 14.220 1.00 96.50 231 PRO A CA 1
ATOM 1813 C C . PRO A 1 231 ? -9.066 2.982 12.815 1.00 96.50 231 PRO A C 1
ATOM 1815 O O . PRO A 1 231 ? -8.643 1.832 12.691 1.00 96.50 231 PRO A O 1
ATOM 1818 N N . TRP A 1 232 ? -9.316 3.745 11.744 1.00 96.00 232 TRP A N 1
ATOM 1819 C CA . TRP A 1 232 ? -9.304 3.242 10.363 1.00 96.00 232 TRP A CA 1
ATOM 1820 C C . TRP A 1 232 ? -7.996 2.574 9.940 1.00 96.00 232 TRP A C 1
ATOM 1822 O O . TRP A 1 232 ? -8.028 1.606 9.183 1.00 96.00 232 TRP A O 1
ATOM 1832 N N . ALA A 1 233 ? -6.859 3.059 10.443 1.00 96.81 233 ALA A N 1
ATOM 1833 C CA . ALA A 1 233 ? -5.548 2.485 10.156 1.00 96.81 233 ALA A CA 1
ATOM 1834 C C . ALA A 1 233 ? -5.457 1.000 10.530 1.00 96.81 233 ALA A C 1
ATOM 1836 O O . ALA A 1 233 ? -5.030 0.178 9.719 1.00 96.81 233 ALA A O 1
ATOM 1837 N N . SER A 1 234 ? -5.900 0.655 11.742 1.00 96.50 234 SER A N 1
ATOM 1838 C CA . SER A 1 234 ? -5.874 -0.729 12.228 1.00 96.50 234 SER A CA 1
ATOM 1839 C C . SER A 1 234 ? -6.914 -1.591 11.520 1.00 96.50 234 SER A C 1
ATOM 1841 O O . SER A 1 234 ? -6.644 -2.743 11.191 1.00 96.50 234 SER A O 1
ATOM 1843 N N . LEU A 1 235 ? -8.086 -1.021 11.233 1.00 96.31 235 LEU A N 1
ATOM 1844 C CA . LEU A 1 235 ? -9.164 -1.731 10.545 1.00 96.31 235 LEU A CA 1
ATOM 1845 C C . LEU A 1 235 ? -8.791 -2.099 9.106 1.00 96.31 235 LEU A C 1
ATOM 1847 O O . LEU A 1 235 ? -9.175 -3.170 8.639 1.00 96.31 235 LEU A O 1
ATOM 1851 N N . LEU A 1 236 ? -8.019 -1.249 8.422 1.00 96.44 236 LEU A N 1
ATOM 1852 C CA . LEU A 1 236 ? -7.547 -1.516 7.064 1.00 96.44 236 LEU A CA 1
ATOM 1853 C C . LEU A 1 236 ? -6.535 -2.672 7.039 1.00 96.44 236 LEU A C 1
ATOM 1855 O O . LEU A 1 236 ? -6.694 -3.612 6.266 1.00 96.44 236 LEU A O 1
ATOM 1859 N N . VAL A 1 237 ? -5.526 -2.659 7.919 1.00 95.94 237 VAL A N 1
ATOM 1860 C CA . VAL A 1 237 ? -4.507 -3.731 7.957 1.00 95.94 237 VAL A CA 1
ATOM 1861 C C . VAL A 1 237 ? -5.029 -5.058 8.507 1.00 95.94 237 VAL A C 1
ATOM 1863 O O . VAL A 1 237 ? -4.407 -6.088 8.267 1.00 95.94 237 VAL A O 1
ATOM 1866 N N . ARG A 1 238 ? -6.164 -5.048 9.219 1.00 94.81 238 ARG A N 1
ATOM 1867 C CA . ARG A 1 238 ? -6.896 -6.259 9.620 1.00 94.81 238 ARG A CA 1
ATOM 1868 C C . ARG A 1 238 ? -7.895 -6.758 8.580 1.00 94.81 238 ARG A C 1
ATOM 1870 O O . ARG A 1 238 ? -8.470 -7.823 8.765 1.00 94.81 238 ARG A O 1
ATOM 1877 N N . GLY A 1 239 ? -8.120 -6.006 7.503 1.00 94.25 239 GLY A N 1
ATOM 1878 C CA . GLY A 1 239 ? -9.060 -6.384 6.447 1.00 94.25 239 GLY A CA 1
ATOM 1879 C C . GLY A 1 239 ? -10.536 -6.193 6.790 1.00 94.25 239 GLY A C 1
ATOM 1880 O O . GLY A 1 239 ? -11.387 -6.677 6.045 1.00 94.25 239 GLY A O 1
ATOM 1881 N N . ILE A 1 240 ? -10.841 -5.486 7.884 1.00 94.56 240 ILE A N 1
ATOM 1882 C CA . ILE A 1 240 ? -12.208 -5.096 8.259 1.00 94.56 240 ILE A CA 1
ATOM 1883 C C . ILE A 1 240 ? -12.675 -3.966 7.334 1.00 94.56 240 ILE A C 1
ATOM 1885 O O . ILE A 1 240 ? -13.760 -4.031 6.761 1.00 94.56 240 ILE A O 1
ATOM 1889 N N . LYS A 1 241 ? -11.825 -2.949 7.141 1.00 93.56 241 LYS A N 1
ATOM 1890 C CA . LYS A 1 241 ? -11.996 -1.934 6.093 1.00 93.56 241 LYS A CA 1
ATOM 1891 C C . LYS A 1 241 ? -11.253 -2.418 4.847 1.00 93.56 241 LYS A C 1
ATOM 1893 O O . LYS A 1 241 ? -10.112 -2.856 4.964 1.00 93.56 241 LYS A O 1
ATOM 1898 N N . ARG A 1 242 ? -11.873 -2.343 3.667 1.00 92.31 242 ARG A N 1
ATOM 1899 C CA . ARG A 1 242 ? -11.261 -2.779 2.392 1.00 92.31 242 ARG A CA 1
ATOM 1900 C C . ARG A 1 242 ? -10.938 -1.628 1.452 1.00 92.31 242 ARG A C 1
ATOM 1902 O O . ARG A 1 242 ? -10.017 -1.717 0.651 1.00 92.31 242 ARG A O 1
ATOM 1909 N N . ASP A 1 243 ? -11.693 -0.552 1.556 1.00 94.19 243 ASP A N 1
ATOM 1910 C CA . ASP A 1 243 ? -11.597 0.622 0.711 1.00 94.19 243 ASP A CA 1
ATOM 1911 C C . ASP A 1 243 ? -11.203 1.840 1.540 1.00 94.19 243 ASP A C 1
ATOM 1913 O O . ASP A 1 243 ? -11.727 2.054 2.630 1.00 94.19 243 ASP A O 1
ATOM 1917 N N . GLU A 1 244 ? -10.271 2.643 1.034 1.00 95.06 244 GLU A N 1
ATOM 1918 C CA . GLU A 1 244 ? -9.825 3.865 1.698 1.00 95.06 244 GLU A CA 1
ATOM 1919 C C . GLU A 1 244 ? -10.131 5.108 0.863 1.00 95.06 244 GLU A C 1
ATOM 1921 O O . GLU A 1 244 ? -9.792 5.194 -0.314 1.00 95.06 244 GLU A O 1
ATOM 1926 N N . GLY A 1 245 ? -10.762 6.102 1.485 1.00 95.06 245 GLY A N 1
ATOM 1927 C CA . GLY A 1 245 ? -11.201 7.327 0.824 1.00 95.06 245 GLY A CA 1
ATOM 1928 C C . GLY A 1 245 ? -10.194 8.466 0.952 1.00 95.06 245 GLY A C 1
ATOM 1929 O O . GLY A 1 245 ? -9.695 8.750 2.041 1.00 95.06 245 GLY A O 1
ATOM 1930 N N . ARG A 1 246 ? -9.896 9.159 -0.153 1.00 95.12 246 ARG A N 1
ATOM 1931 C CA . ARG A 1 246 ? -9.041 10.355 -0.174 1.00 95.12 246 ARG A CA 1
ATOM 1932 C C . ARG A 1 246 ? -9.587 11.432 -1.110 1.00 95.12 246 ARG A C 1
ATOM 1934 O O . ARG A 1 246 ? -10.318 11.176 -2.062 1.00 95.12 246 ARG A O 1
ATOM 1941 N N . THR A 1 247 ? -9.181 12.671 -0.850 1.00 95.94 247 THR A N 1
ATOM 1942 C CA . THR A 1 247 ? -9.516 13.845 -1.673 1.00 95.94 247 THR A CA 1
ATOM 1943 C C . THR A 1 247 ? -8.593 14.028 -2.878 1.00 95.94 247 THR A C 1
ATOM 1945 O O . THR A 1 247 ? -8.782 14.950 -3.664 1.00 95.94 247 THR A O 1
ATOM 1948 N N . TRP A 1 248 ? -7.582 13.172 -3.033 1.00 95.06 248 TRP A N 1
ATOM 1949 C CA . TRP A 1 248 ? -6.568 13.264 -4.080 1.00 95.06 248 TRP A CA 1
ATOM 1950 C C . TRP A 1 248 ? -6.359 11.904 -4.752 1.00 95.06 248 TRP A C 1
ATOM 1952 O O . TRP A 1 248 ? -6.446 10.861 -4.105 1.00 95.06 248 TRP A O 1
ATOM 1962 N N . TYR A 1 249 ? -6.063 11.938 -6.050 1.00 94.56 249 TYR A N 1
ATOM 1963 C CA . TYR A 1 249 ? -5.805 10.752 -6.863 1.00 94.56 249 TYR A CA 1
ATOM 1964 C C . TYR A 1 249 ? -4.358 10.257 -6.739 1.00 94.56 249 TYR A C 1
ATOM 1966 O O . TYR A 1 249 ? -3.426 11.056 -6.615 1.00 94.56 249 TYR A O 1
ATOM 1974 N N . SER A 1 250 ? -4.163 8.940 -6.862 1.00 92.69 250 SER A N 1
ATOM 1975 C CA . SER A 1 250 ? -2.849 8.318 -7.022 1.00 92.69 250 SER A CA 1
ATOM 1976 C C . SER A 1 250 ? -2.845 7.266 -8.125 1.00 92.69 250 SER A C 1
ATOM 1978 O O . SER A 1 250 ? -3.723 6.406 -8.187 1.00 92.69 250 SER A O 1
ATOM 1980 N N . ALA A 1 251 ? -1.783 7.266 -8.928 1.00 92.12 251 ALA A N 1
ATOM 1981 C CA . ALA A 1 251 ? -1.483 6.179 -9.856 1.00 92.12 251 ALA A CA 1
ATOM 1982 C C . ALA A 1 251 ? -0.803 4.974 -9.171 1.00 92.12 251 ALA A C 1
ATOM 1984 O O . ALA A 1 251 ? -0.473 4.000 -9.841 1.00 92.12 251 ALA A O 1
ATOM 1985 N N . HIS A 1 252 ? -0.564 5.024 -7.852 1.00 92.75 252 HIS A N 1
ATOM 1986 C CA . HIS A 1 252 ? 0.073 3.925 -7.120 1.00 92.75 252 HIS A CA 1
ATOM 1987 C C . HIS A 1 252 ? -0.765 2.648 -7.205 1.00 92.75 252 HIS A C 1
ATOM 1989 O O . HIS A 1 252 ? -1.974 2.680 -6.978 1.00 92.75 252 HIS A O 1
ATOM 1995 N N . ARG A 1 253 ? -0.108 1.531 -7.513 1.00 93.81 253 ARG A N 1
ATOM 1996 C CA . ARG A 1 253 ? -0.668 0.176 -7.536 1.00 93.81 253 ARG A CA 1
ATOM 1997 C C . ARG A 1 253 ? 0.349 -0.761 -6.906 1.00 93.81 253 ARG A C 1
ATOM 1999 O O . ARG A 1 253 ? 1.547 -0.501 -7.005 1.00 93.81 253 ARG A O 1
ATOM 2006 N N . GLY A 1 254 ? -0.124 -1.832 -6.285 1.00 94.56 254 GLY A N 1
ATOM 2007 C CA . GLY A 1 254 ? 0.738 -2.795 -5.612 1.00 94.56 254 GLY A CA 1
ATOM 2008 C C . GLY A 1 254 ? 0.929 -2.530 -4.117 1.00 94.56 254 GLY A C 1
ATOM 2009 O O . GLY A 1 254 ? 0.121 -1.826 -3.498 1.00 94.56 254 GLY A O 1
ATOM 2010 N N . PRO A 1 255 ? 2.004 -3.074 -3.519 1.00 95.50 255 PRO A N 1
ATOM 2011 C CA . PRO A 1 255 ? 2.219 -3.032 -2.081 1.00 95.50 255 PRO A CA 1
ATOM 2012 C C . PRO A 1 255 ? 2.277 -1.603 -1.534 1.00 95.50 255 PRO A C 1
ATOM 2014 O O . PRO A 1 255 ? 3.041 -0.759 -2.010 1.00 95.50 255 PRO A O 1
ATOM 2017 N N . LEU A 1 256 ? 1.481 -1.346 -0.501 1.00 96.94 256 LEU A N 1
ATOM 2018 C CA . LEU A 1 256 ? 1.419 -0.083 0.216 1.00 96.94 256 LEU A CA 1
ATOM 2019 C C . LEU A 1 256 ? 1.433 -0.344 1.722 1.00 96.94 256 LEU A C 1
ATOM 2021 O O . LEU A 1 256 ? 0.593 -1.049 2.277 1.00 96.94 256 LEU A O 1
ATOM 2025 N N . TRP A 1 257 ? 2.409 0.244 2.391 1.00 97.50 257 TRP A N 1
ATOM 2026 C CA . TRP A 1 257 ? 2.554 0.187 3.834 1.00 97.50 257 TRP A CA 1
ATOM 2027 C C . TRP A 1 257 ? 1.588 1.152 4.518 1.00 97.50 257 TRP A C 1
ATO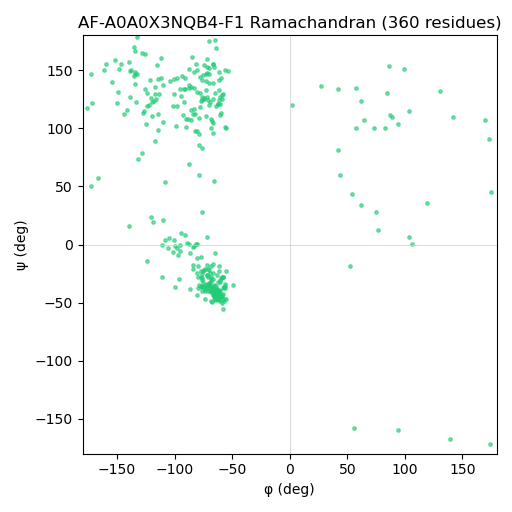M 2029 O O . TRP A 1 257 ? 1.326 2.240 4.011 1.00 97.50 257 TRP A O 1
ATOM 2039 N N . ILE A 1 258 ? 1.063 0.765 5.675 1.00 97.94 258 ILE A N 1
ATOM 2040 C CA . ILE A 1 258 ? 0.065 1.539 6.409 1.00 97.94 258 ILE A CA 1
ATOM 2041 C C . ILE A 1 258 ? 0.606 1.902 7.785 1.00 97.94 258 ILE A C 1
ATOM 2043 O O . ILE A 1 258 ? 0.958 1.030 8.586 1.00 97.94 258 ILE A O 1
ATOM 2047 N N . ALA A 1 259 ? 0.645 3.202 8.064 1.00 97.81 259 ALA A N 1
ATOM 2048 C CA . ALA A 1 259 ? 1.052 3.748 9.350 1.00 97.81 259 ALA A CA 1
ATOM 2049 C C . ALA A 1 259 ? -0.115 4.445 10.059 1.00 97.81 259 ALA A C 1
ATOM 2051 O O . ALA A 1 259 ? -0.925 5.140 9.439 1.00 97.81 259 ALA A O 1
ATOM 2052 N N . ALA A 1 260 ? -0.163 4.297 11.380 1.00 97.69 260 ALA A N 1
ATOM 2053 C CA . ALA A 1 260 ? -1.044 5.069 12.236 1.00 97.69 260 ALA A CA 1
ATOM 2054 C C . ALA A 1 260 ? -0.491 6.486 12.412 1.00 97.69 260 ALA A C 1
ATOM 2056 O O . ALA A 1 260 ? 0.637 6.678 12.872 1.00 97.69 260 ALA A O 1
ATOM 2057 N N . ALA A 1 261 ? -1.304 7.487 12.094 1.00 96.31 261 ALA A N 1
ATOM 2058 C CA . ALA A 1 261 ? -0.996 8.880 12.382 1.00 96.31 261 ALA A CA 1
ATOM 2059 C C . ALA A 1 261 ? -0.912 9.139 13.902 1.00 96.31 261 ALA A C 1
ATOM 2061 O O . ALA A 1 261 ? -1.298 8.307 14.722 1.00 96.31 261 ALA A O 1
ATOM 2062 N N . ALA A 1 262 ? -0.410 10.316 14.281 1.00 95.25 262 ALA A N 1
ATOM 2063 C CA . ALA A 1 262 ? -0.170 10.666 15.683 1.00 95.25 262 ALA A CA 1
ATOM 2064 C C . ALA A 1 262 ? -1.443 10.997 16.491 1.00 95.25 262 ALA A C 1
ATOM 2066 O O . ALA A 1 262 ? -1.409 10.916 17.715 1.00 95.25 262 ALA A O 1
ATOM 2067 N N . LYS A 1 263 ? -2.556 11.374 15.835 1.00 94.75 263 LYS A N 1
ATOM 2068 C CA . LYS A 1 263 ? -3.817 11.718 16.523 1.00 94.75 263 LYS A CA 1
ATOM 2069 C C . LYS A 1 263 ? -4.343 10.492 17.277 1.00 94.75 263 LYS A C 1
ATOM 2071 O O . LYS A 1 263 ? -4.633 9.475 16.645 1.00 94.75 263 LYS A O 1
ATOM 2076 N N . VAL A 1 264 ? -4.493 10.626 18.592 1.00 94.25 264 VAL A N 1
ATOM 2077 C CA . VAL A 1 264 ? -5.170 9.639 19.439 1.00 94.25 264 VAL A CA 1
ATOM 2078 C C . VAL A 1 264 ? -6.680 9.751 19.194 1.00 94.25 264 VAL A C 1
ATOM 2080 O O . VAL A 1 264 ? -7.199 10.867 19.241 1.00 94.25 264 VAL A O 1
ATOM 2083 N N . PRO A 1 265 ? -7.365 8.649 18.844 1.00 94.38 265 PRO A N 1
ATOM 2084 C CA . PRO A 1 265 ? -8.810 8.652 18.646 1.00 94.38 265 PRO A CA 1
ATOM 2085 C C . PRO A 1 265 ? -9.536 8.696 19.992 1.00 94.38 265 PRO A C 1
ATOM 2087 O O . PRO A 1 265 ? -9.081 8.096 20.964 1.00 94.38 265 PRO A O 1
ATOM 2090 N N . GLU A 1 266 ? -10.678 9.373 20.030 1.00 96.25 266 GLU A N 1
ATOM 2091 C CA . GLU A 1 266 ? -11.540 9.397 21.215 1.00 96.25 266 GLU A CA 1
ATOM 2092 C C . GLU A 1 266 ? -12.408 8.129 21.293 1.00 96.25 266 GLU A C 1
ATOM 2094 O O . GLU A 1 266 ? -12.827 7.580 20.271 1.00 96.25 266 GLU A O 1
ATOM 2099 N N . ASP A 1 267 ? -12.769 7.687 22.500 1.00 94.50 267 ASP A N 1
ATOM 2100 C CA . ASP A 1 267 ? -13.529 6.439 22.710 1.00 94.50 267 ASP A CA 1
ATOM 2101 C C . ASP A 1 267 ? -14.903 6.425 22.020 1.00 94.50 267 ASP A C 1
ATOM 2103 O O . ASP A 1 267 ? -15.441 5.369 21.673 1.00 94.50 267 ASP A O 1
ATOM 2107 N N . PHE A 1 268 ? -15.524 7.593 21.840 1.00 95.38 268 PHE A N 1
ATOM 2108 C CA . PHE A 1 268 ? -16.778 7.692 21.094 1.00 95.38 268 PHE A CA 1
ATOM 2109 C C . PHE A 1 268 ? -16.554 7.572 19.577 1.00 95.38 268 PHE A C 1
ATOM 2111 O O . PHE A 1 268 ? -17.380 6.955 18.910 1.00 95.38 268 PHE A O 1
ATOM 2118 N N . GLU A 1 269 ? -15.443 8.105 19.044 1.00 94.62 269 GLU A N 1
ATOM 2119 C CA . GLU A 1 269 ? -15.075 7.972 17.626 1.00 94.62 269 GLU A CA 1
ATOM 2120 C C . GLU A 1 269 ? -14.800 6.499 17.301 1.00 94.62 269 GLU A C 1
ATOM 2122 O O . GLU A 1 269 ? -15.281 5.993 16.290 1.00 94.62 269 GLU A O 1
ATOM 2127 N N . ILE A 1 270 ? -14.081 5.797 18.189 1.00 95.62 270 ILE A N 1
ATOM 2128 C CA . ILE A 1 270 ? -13.816 4.360 18.048 1.00 95.62 270 ILE A CA 1
ATOM 2129 C C . ILE A 1 270 ? -15.134 3.590 17.983 1.00 95.62 270 ILE A C 1
ATOM 2131 O O . ILE A 1 270 ? -15.379 2.891 17.005 1.00 95.62 270 ILE A O 1
ATOM 2135 N N . ARG A 1 271 ? -16.007 3.752 18.987 1.00 95.12 271 ARG A N 1
ATOM 2136 C CA . ARG A 1 271 ? -17.280 3.016 19.051 1.00 95.12 271 ARG A CA 1
ATOM 2137 C C . ARG A 1 271 ? -18.169 3.266 17.837 1.00 95.12 271 ARG A C 1
ATOM 2139 O O . ARG A 1 271 ? -18.710 2.309 17.297 1.00 95.12 271 ARG A O 1
ATOM 2146 N N . ALA A 1 272 ? -18.278 4.517 17.390 1.00 95.31 272 ALA A N 1
ATOM 2147 C CA . ALA A 1 272 ? -19.075 4.861 16.216 1.00 95.31 272 ALA A CA 1
ATOM 2148 C C . ALA A 1 272 ? -18.567 4.148 14.952 1.00 95.31 272 ALA A C 1
ATOM 2150 O O . ALA A 1 272 ? -19.358 3.585 14.200 1.00 95.31 272 ALA A O 1
ATOM 2151 N N . VAL A 1 273 ? -17.245 4.120 14.747 1.00 94.25 273 VAL A N 1
ATOM 2152 C CA . VAL A 1 273 ? -16.639 3.435 13.597 1.00 94.25 273 VAL A CA 1
ATOM 2153 C C . VAL A 1 273 ? -16.777 1.912 13.701 1.00 94.25 273 VAL A C 1
ATOM 2155 O O . VAL A 1 273 ? -17.049 1.249 12.702 1.00 94.25 273 VAL A O 1
ATOM 2158 N N . GLU A 1 274 ? -16.611 1.330 14.890 1.00 94.94 274 GLU A N 1
ATOM 2159 C CA . GLU A 1 274 ? -16.798 -0.113 15.0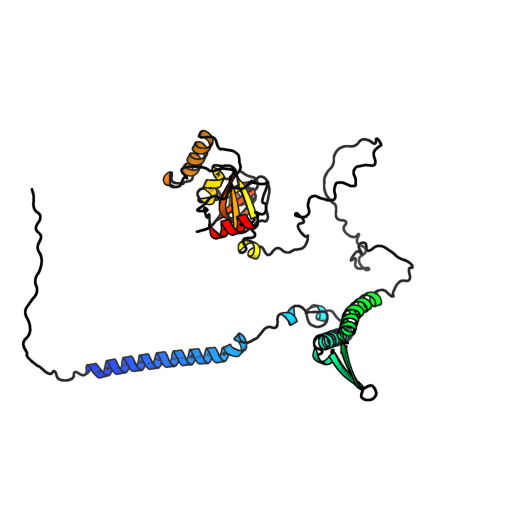81 1.00 94.94 274 GLU A CA 1
ATOM 2160 C C . GLU A 1 274 ? -18.244 -0.541 14.801 1.00 94.94 274 GLU A C 1
ATOM 2162 O O . GLU A 1 274 ? -18.467 -1.529 14.103 1.00 94.94 274 GLU A O 1
ATOM 2167 N N . GLU A 1 275 ? -19.226 0.220 15.289 1.00 94.12 275 GLU A N 1
ATOM 2168 C CA . GLU A 1 275 ? -20.648 -0.013 15.017 1.00 94.12 275 GLU A CA 1
ATOM 2169 C C . GLU A 1 275 ? -20.974 0.115 13.524 1.00 94.12 275 GLU A C 1
ATOM 2171 O O . GLU A 1 275 ? -21.690 -0.729 12.982 1.00 94.12 275 GLU A O 1
ATOM 2176 N N . GLU A 1 276 ? -20.391 1.101 12.837 1.00 92.50 276 GLU A N 1
ATOM 2177 C CA . GLU A 1 276 ? -20.503 1.244 11.383 1.00 92.50 276 GLU A CA 1
ATOM 2178 C C . GLU A 1 276 ? -19.953 0.008 10.651 1.00 92.50 276 GLU A C 1
ATOM 2180 O O . GLU A 1 276 ? -20.597 -0.524 9.745 1.00 92.50 276 GLU A O 1
ATOM 2185 N N . CYS A 1 277 ? -18.784 -0.500 11.048 1.00 91.75 277 CYS A N 1
ATOM 2186 C CA . CYS A 1 277 ? -18.205 -1.706 10.455 1.00 91.75 277 CYS A CA 1
ATOM 2187 C C . CYS A 1 277 ? -19.046 -2.963 10.738 1.00 91.75 277 CYS A C 1
ATOM 2189 O O . CYS A 1 277 ? -19.208 -3.801 9.848 1.00 91.75 277 CYS A O 1
ATOM 2191 N N . ILE A 1 278 ? -19.612 -3.092 11.942 1.00 93.12 278 ILE A N 1
ATOM 2192 C CA . ILE A 1 278 ? -20.523 -4.194 12.293 1.00 93.12 278 ILE A CA 1
ATOM 2193 C C . ILE A 1 278 ? -21.794 -4.134 11.436 1.00 93.12 278 ILE A C 1
ATOM 2195 O O . ILE A 1 278 ? -22.233 -5.163 10.922 1.00 93.12 278 ILE A O 1
ATOM 2199 N N . GLY A 1 279 ? -22.345 -2.936 11.208 1.00 89.56 279 GLY A N 1
ATOM 2200 C CA . GLY A 1 279 ? -23.487 -2.725 10.313 1.00 89.56 279 GLY A CA 1
ATOM 2201 C C . GLY A 1 279 ? -23.227 -3.177 8.871 1.00 89.56 279 GLY A C 1
ATOM 2202 O O . GLY A 1 279 ? -24.148 -3.622 8.189 1.00 89.56 279 GLY A O 1
ATOM 2203 N N . HIS A 1 280 ? -21.967 -3.145 8.432 1.00 87.44 280 HIS A N 1
ATOM 2204 C CA . HIS A 1 280 ? -21.521 -3.644 7.127 1.00 87.44 280 HIS A CA 1
ATOM 2205 C C . HIS A 1 280 ? -21.074 -5.122 7.135 1.00 87.44 280 HIS A C 1
ATOM 2207 O O . HIS A 1 280 ? -20.563 -5.612 6.127 1.00 87.44 280 HIS A O 1
ATOM 2213 N N . GLY A 1 281 ? -21.288 -5.850 8.237 1.00 87.19 281 GLY A N 1
ATOM 2214 C CA . GLY A 1 281 ? -21.077 -7.299 8.331 1.00 87.19 281 GLY A CA 1
ATOM 2215 C C . GLY A 1 281 ? -19.805 -7.750 9.058 1.00 87.19 281 GLY A C 1
ATOM 2216 O O . GLY A 1 281 ? -19.525 -8.950 9.067 1.00 87.19 281 GLY A O 1
ATOM 2217 N N . ALA A 1 282 ? -19.040 -6.842 9.674 1.00 90.25 282 ALA A N 1
ATOM 2218 C CA . ALA A 1 282 ? -17.894 -7.217 10.507 1.00 90.25 282 ALA A CA 1
ATOM 2219 C C . ALA A 1 282 ? -18.333 -7.853 11.838 1.00 90.25 282 ALA A C 1
ATOM 2221 O O . ALA A 1 282 ? -19.351 -7.472 12.421 1.00 90.25 282 ALA A O 1
ATOM 2222 N N . GLN A 1 283 ? -17.544 -8.795 12.362 1.00 90.62 283 GLN A N 1
ATOM 2223 C CA . GLN A 1 283 ? -17.810 -9.399 13.668 1.00 90.62 283 GLN A CA 1
ATOM 2224 C C . GLN A 1 283 ? -17.100 -8.635 14.779 1.00 90.62 283 GLN A C 1
ATOM 2226 O O . GLN A 1 283 ? -15.952 -8.217 14.642 1.00 90.62 283 GLN A O 1
ATOM 2231 N N . ARG A 1 284 ? -17.753 -8.517 15.941 1.00 88.94 284 ARG A N 1
ATOM 2232 C CA . ARG A 1 284 ? -17.178 -7.807 17.096 1.00 88.94 284 ARG A CA 1
ATOM 2233 C C . ARG A 1 284 ? -15.872 -8.441 17.609 1.00 88.94 284 ARG A C 1
ATOM 2235 O O . ARG A 1 284 ? -15.073 -7.762 18.242 1.00 88.94 284 ARG A O 1
ATOM 2242 N N . SER A 1 285 ? -15.645 -9.724 17.326 1.00 90.00 285 SER A N 1
ATOM 2243 C CA . SER A 1 285 ? -14.419 -10.458 17.662 1.00 90.00 285 SER A CA 1
ATOM 2244 C C . SER A 1 285 ? -13.185 -10.034 16.865 1.00 90.00 285 SER A C 1
ATOM 2246 O O . SER A 1 285 ? -12.069 -10.277 17.321 1.00 90.00 285 SER A O 1
ATOM 2248 N N . ASP A 1 286 ? -13.369 -9.425 15.693 1.00 90.06 286 ASP A N 1
ATOM 2249 C CA . ASP A 1 286 ? -12.271 -9.151 14.757 1.00 90.06 286 ASP A CA 1
ATOM 2250 C C . ASP A 1 286 ? -11.533 -7.849 15.114 1.00 90.06 286 ASP A C 1
ATOM 2252 O O . ASP A 1 286 ? -10.360 -7.647 14.766 1.00 90.06 286 ASP A O 1
ATOM 2256 N N . PHE A 1 287 ? -12.210 -6.976 15.864 1.00 94.12 287 PHE A N 1
ATOM 2257 C CA . PHE A 1 287 ? -11.701 -5.676 16.272 1.00 94.12 287 PHE A CA 1
ATOM 2258 C C . PHE A 1 287 ? -10.518 -5.802 17.244 1.00 94.12 287 PHE A C 1
ATOM 2260 O O . PHE A 1 287 ? -10.503 -6.661 18.135 1.00 94.12 287 PHE A O 1
ATOM 2267 N N . PRO A 1 288 ? -9.483 -4.961 17.082 1.00 92.12 288 PRO A N 1
ATOM 2268 C CA . PRO A 1 288 ? -8.345 -4.952 17.985 1.00 92.12 288 PRO A CA 1
ATOM 2269 C C . PRO A 1 288 ? -8.740 -4.391 19.356 1.00 92.12 288 PRO A C 1
ATOM 2271 O O . PRO A 1 288 ? -9.606 -3.534 19.482 1.00 92.12 288 PRO A O 1
ATOM 2274 N N . LYS A 1 289 ? -8.044 -4.839 20.406 1.00 90.94 289 LYS A N 1
ATOM 2275 C CA . LYS A 1 289 ? -8.261 -4.337 21.775 1.00 90.94 289 LYS A CA 1
ATOM 2276 C C . LYS A 1 289 ? -7.711 -2.925 21.995 1.00 90.94 289 LYS A C 1
ATOM 2278 O O . LYS A 1 289 ? -8.092 -2.269 22.957 1.00 90.94 289 LYS A O 1
ATOM 2283 N N . SER A 1 290 ? -6.767 -2.491 21.164 1.00 92.56 290 SER A N 1
ATOM 2284 C CA . SER A 1 290 ? -6.129 -1.180 21.256 1.00 92.56 290 SER A CA 1
ATOM 2285 C C . SER A 1 290 ? -5.727 -0.669 19.873 1.00 92.56 290 SER A C 1
ATOM 2287 O O . SER A 1 290 ? -5.429 -1.452 18.970 1.00 92.56 290 SER A O 1
ATOM 2289 N N . TYR A 1 291 ? -5.702 0.657 19.724 1.00 95.94 291 TYR A N 1
ATOM 2290 C CA . TYR A 1 291 ? -5.390 1.353 18.475 1.00 95.94 291 TYR A CA 1
ATOM 2291 C C . TYR A 1 291 ? -4.115 2.195 18.651 1.00 95.94 291 TYR A C 1
ATOM 2293 O O . TYR A 1 291 ? -4.198 3.355 19.058 1.00 95.94 291 TYR A O 1
ATOM 2301 N N . PRO A 1 292 ? -2.918 1.635 18.395 1.00 95.06 292 PRO A N 1
ATOM 2302 C CA . PRO A 1 292 ? -1.665 2.351 18.621 1.00 95.06 292 PRO A CA 1
ATOM 2303 C C . PRO A 1 292 ? -1.480 3.491 17.609 1.00 95.06 292 PRO A C 1
ATOM 2305 O O . PRO A 1 292 ? -1.877 3.376 16.451 1.00 95.06 292 PRO A O 1
ATOM 2308 N N . THR A 1 293 ? -0.854 4.591 18.018 1.00 96.81 293 THR A N 1
ATOM 2309 C CA . THR A 1 293 ? -0.580 5.763 17.167 1.00 96.81 293 THR A CA 1
ATOM 2310 C C . THR A 1 293 ? 0.915 5.913 16.894 1.00 96.81 293 THR A C 1
ATOM 2312 O O . THR A 1 293 ? 1.743 5.334 17.595 1.00 96.81 293 THR A O 1
ATOM 2315 N N . GLY A 1 294 ? 1.283 6.656 15.844 1.00 96.19 294 GLY A N 1
ATOM 2316 C CA . GLY A 1 294 ? 2.690 6.965 15.543 1.00 96.19 294 GLY A CA 1
ATOM 2317 C C . GLY A 1 294 ? 3.565 5.739 15.248 1.00 96.19 294 GLY A C 1
ATOM 2318 O O . GLY A 1 294 ? 4.737 5.695 15.626 1.00 96.19 294 GLY A O 1
ATOM 2319 N N . CYS A 1 295 ? 2.997 4.713 14.617 1.00 96.44 295 CYS A N 1
ATOM 2320 C CA . CYS A 1 295 ? 3.713 3.484 14.296 1.00 96.44 295 CYS A CA 1
ATOM 2321 C C . CYS A 1 295 ? 3.241 2.861 12.982 1.00 96.44 295 CYS A C 1
ATOM 2323 O O . CYS A 1 295 ? 2.117 3.073 12.523 1.00 96.44 295 CYS A O 1
ATOM 2325 N N . LEU A 1 296 ? 4.123 2.076 12.373 1.00 97.38 296 LEU A N 1
ATOM 2326 C CA . LEU A 1 296 ? 3.835 1.247 11.220 1.00 97.38 296 LEU A CA 1
ATOM 2327 C C . LEU A 1 296 ? 3.026 0.029 11.665 1.00 97.38 296 LEU A C 1
ATOM 2329 O O . LEU A 1 296 ? 3.448 -0.708 12.561 1.00 97.38 296 LEU A O 1
ATOM 2333 N N . LEU A 1 297 ? 1.869 -0.177 11.039 1.00 96.88 297 LEU A N 1
ATOM 2334 C CA . LEU A 1 297 ? 0.918 -1.202 11.458 1.00 96.88 297 LEU A CA 1
ATOM 2335 C C . LEU A 1 297 ? 0.980 -2.473 10.627 1.00 96.88 297 LEU A C 1
ATOM 2337 O O . LEU A 1 297 ? 0.753 -3.551 11.175 1.00 96.88 297 LEU A O 1
ATOM 2341 N N . GLY A 1 298 ? 1.213 -2.336 9.324 1.00 96.75 298 GLY A N 1
ATOM 2342 C CA . GLY A 1 298 ? 0.963 -3.396 8.357 1.00 96.75 298 GLY A CA 1
ATOM 2343 C C . GLY A 1 298 ? 1.177 -2.949 6.920 1.00 96.75 298 GLY A C 1
ATOM 2344 O O . GLY A 1 298 ? 1.650 -1.842 6.649 1.00 96.75 298 GLY A O 1
ATOM 2345 N N . ARG A 1 299 ? 0.795 -3.826 6.001 1.00 96.19 299 ARG A N 1
ATOM 2346 C CA . ARG A 1 299 ? 0.854 -3.625 4.558 1.00 96.19 299 ARG A CA 1
ATOM 2347 C C . ARG A 1 299 ? -0.451 -4.096 3.931 1.00 96.19 299 ARG A C 1
ATOM 2349 O O . ARG A 1 299 ? -1.028 -5.079 4.379 1.00 96.19 299 ARG A O 1
ATOM 2356 N N . VAL A 1 300 ? -0.880 -3.412 2.885 1.00 96.94 300 VAL A N 1
ATOM 2357 C CA . VAL A 1 300 ? -1.983 -3.816 2.011 1.00 96.94 300 VAL A CA 1
ATOM 2358 C C . VAL A 1 300 ? -1.510 -3.771 0.564 1.00 96.94 300 VAL A C 1
ATOM 2360 O O . VAL A 1 300 ? -0.478 -3.169 0.262 1.00 96.94 300 VAL A O 1
ATOM 2363 N N . ASN A 1 301 ? -2.250 -4.388 -0.342 1.00 95.94 301 ASN A N 1
ATOM 2364 C CA . ASN A 1 301 ? -2.052 -4.232 -1.773 1.00 95.94 301 ASN A CA 1
ATOM 2365 C C . ASN A 1 301 ? -3.089 -3.255 -2.330 1.00 95.94 301 ASN A C 1
ATOM 2367 O O . ASN A 1 301 ? -4.271 -3.422 -2.061 1.00 95.94 301 ASN A O 1
ATOM 2371 N N . VAL A 1 302 ? -2.670 -2.239 -3.086 1.00 96.25 302 VAL A N 1
ATOM 2372 C CA . VAL A 1 302 ? -3.595 -1.335 -3.785 1.00 96.25 302 VAL A CA 1
ATOM 2373 C C . VAL A 1 302 ? -3.866 -1.897 -5.172 1.00 96.25 302 VAL A C 1
ATOM 2375 O O . VAL A 1 302 ? -2.997 -1.844 -6.048 1.00 96.25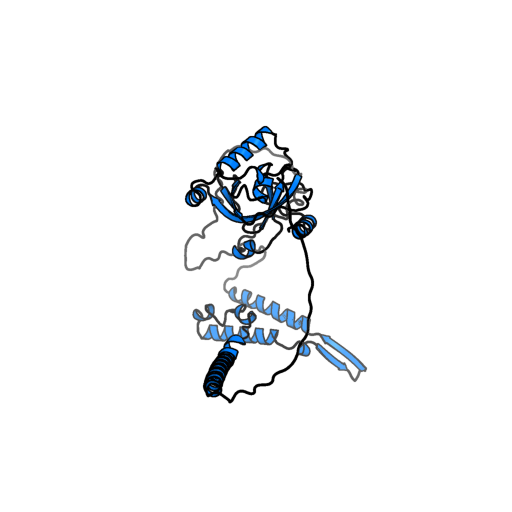 302 VAL A O 1
ATOM 2378 N N . ASP A 1 303 ? -5.075 -2.408 -5.370 1.00 94.19 303 ASP A N 1
ATOM 2379 C CA . ASP A 1 303 ? -5.494 -3.004 -6.639 1.00 94.19 303 ASP A CA 1
ATOM 2380 C C . ASP A 1 303 ? -5.905 -1.927 -7.637 1.00 94.19 303 ASP A C 1
ATOM 2382 O O . ASP A 1 303 ? -5.517 -1.974 -8.807 1.00 94.19 303 ASP A O 1
ATOM 2386 N N . ASP A 1 304 ? -6.665 -0.935 -7.164 1.00 94.56 304 ASP A N 1
ATOM 2387 C CA . ASP A 1 304 ? -7.094 0.191 -7.978 1.00 94.56 304 ASP A CA 1
ATOM 2388 C C . ASP A 1 304 ? -7.332 1.465 -7.157 1.00 94.56 304 ASP A C 1
ATOM 2390 O O . ASP A 1 304 ? -7.550 1.416 -5.947 1.00 94.56 304 ASP A O 1
ATOM 2394 N N . VAL A 1 305 ? -7.301 2.618 -7.822 1.00 95.81 305 VAL A N 1
ATOM 2395 C CA . VAL A 1 305 ? -7.696 3.911 -7.249 1.00 95.81 305 VAL A CA 1
ATOM 2396 C C . VAL A 1 305 ? -8.752 4.498 -8.165 1.00 95.81 305 VAL A C 1
ATOM 2398 O O . VAL A 1 305 ? -8.435 4.975 -9.253 1.00 95.81 305 VAL A O 1
ATOM 2401 N N . LEU A 1 306 ? -10.004 4.423 -7.725 1.00 95.94 306 LEU A N 1
ATOM 2402 C CA . LEU A 1 306 ? -11.175 4.713 -8.541 1.00 95.94 306 LEU A CA 1
ATOM 2403 C C . LEU A 1 306 ? -11.761 6.087 -8.196 1.00 95.94 306 LEU A C 1
ATOM 2405 O O . LEU A 1 306 ? -11.825 6.438 -7.014 1.00 95.94 306 LEU A O 1
ATOM 2409 N N . PRO A 1 307 ? -12.229 6.865 -9.186 1.00 96.88 307 PRO A N 1
ATOM 2410 C CA . PRO A 1 307 ? -13.090 8.009 -8.918 1.00 96.88 307 PRO A CA 1
ATOM 2411 C C . PRO A 1 307 ? -14.446 7.543 -8.367 1.00 96.88 307 PRO A C 1
ATOM 2413 O O . PRO A 1 307 ? -14.900 6.432 -8.651 1.00 96.88 307 PRO A O 1
ATOM 2416 N N . GLN A 1 308 ? -15.127 8.410 -7.615 1.00 95.50 308 GLN A N 1
ATOM 2417 C CA . GLN A 1 308 ? -16.341 8.036 -6.881 1.00 95.50 308 GLN A CA 1
ATOM 2418 C C . GLN A 1 308 ? -17.465 7.456 -7.759 1.00 95.50 308 GLN A C 1
ATOM 2420 O O . GLN A 1 308 ? -18.163 6.533 -7.337 1.00 95.50 308 GLN A O 1
ATOM 2425 N N . SER A 1 309 ? -17.640 7.955 -8.985 1.00 95.06 309 SER A N 1
ATOM 2426 C CA . SER A 1 309 ? -18.642 7.437 -9.929 1.00 95.06 309 SER A CA 1
ATOM 2427 C C . SER A 1 309 ? -18.377 5.980 -10.321 1.00 95.06 309 SER A C 1
ATOM 2429 O O . SER A 1 309 ? -19.291 5.156 -10.327 1.00 95.06 309 SER A O 1
ATOM 2431 N N . GLU A 1 310 ? -17.121 5.643 -10.606 1.00 95.94 310 GLU A N 1
ATOM 2432 C CA . GLU A 1 310 ? -16.708 4.293 -10.978 1.00 95.94 310 GLU A CA 1
ATOM 2433 C C . GLU A 1 310 ? -16.703 3.352 -9.773 1.00 95.94 310 GLU A C 1
ATOM 2435 O O . GLU A 1 310 ? -17.179 2.218 -9.872 1.00 95.94 310 GLU A O 1
ATOM 2440 N N . TYR A 1 311 ? -16.243 3.843 -8.618 1.00 96.00 311 TYR A N 1
ATOM 2441 C CA . TYR A 1 311 ? -16.309 3.105 -7.362 1.00 96.00 311 TYR A CA 1
ATOM 2442 C C . TYR A 1 311 ? -17.745 2.675 -7.055 1.00 96.00 311 TYR A C 1
ATOM 2444 O O . TYR A 1 311 ? -17.980 1.502 -6.787 1.00 96.00 311 TYR A O 1
ATOM 2452 N N . ARG A 1 312 ? -18.726 3.580 -7.183 1.00 94.81 312 ARG A N 1
ATOM 2453 C CA . ARG A 1 312 ? -20.136 3.258 -6.922 1.00 94.81 312 ARG A CA 1
ATOM 2454 C C . ARG A 1 312 ? -20.740 2.297 -7.944 1.00 94.81 312 ARG A C 1
ATOM 2456 O O . ARG A 1 312 ? -21.603 1.505 -7.585 1.00 94.81 312 ARG A O 1
ATOM 2463 N N . SER A 1 313 ? -20.277 2.344 -9.191 1.00 95.69 313 SER A N 1
ATOM 2464 C CA . SER A 1 313 ? -20.687 1.393 -10.228 1.00 95.69 313 SER A CA 1
ATOM 2465 C C . SER A 1 313 ? -20.221 -0.032 -9.903 1.00 95.69 313 SER A C 1
ATOM 2467 O O . SER A 1 313 ? -21.004 -0.976 -9.980 1.00 95.69 313 SER A O 1
ATOM 2469 N N . ARG A 1 314 ? -18.960 -0.192 -9.470 1.00 94.12 314 ARG A N 1
ATOM 2470 C CA . ARG A 1 314 ? -18.386 -1.503 -9.109 1.00 94.12 314 ARG A CA 1
ATOM 2471 C C . ARG A 1 314 ? -18.824 -1.989 -7.722 1.00 94.12 314 ARG A C 1
ATOM 2473 O O . ARG A 1 314 ? -19.020 -3.184 -7.523 1.00 94.12 314 ARG A O 1
ATOM 2480 N N . PHE A 1 315 ? -18.998 -1.066 -6.778 1.00 92.44 315 PHE A N 1
ATOM 2481 C CA . PHE A 1 315 ? -19.362 -1.318 -5.384 1.00 92.44 315 PHE A CA 1
ATOM 2482 C C . PHE A 1 315 ? -20.577 -0.457 -4.985 1.00 92.44 315 PHE A C 1
ATOM 2484 O O . PHE A 1 315 ? -20.427 0.555 -4.290 1.00 92.44 315 PHE A O 1
ATOM 2491 N N . PRO A 1 316 ? -21.808 -0.852 -5.374 1.00 90.06 316 PRO A N 1
ATOM 2492 C CA . PRO A 1 316 ? -23.021 -0.067 -5.111 1.00 90.06 316 PRO A CA 1
ATOM 2493 C C . PRO A 1 316 ? -23.278 0.229 -3.632 1.00 90.06 316 PRO A C 1
ATOM 2495 O O . PRO A 1 316 ? -23.859 1.261 -3.308 1.00 90.06 316 PRO A O 1
ATOM 2498 N N . ASN A 1 317 ? -22.807 -0.646 -2.742 1.00 86.19 317 ASN A N 1
ATOM 2499 C CA . ASN A 1 317 ? -22.938 -0.524 -1.288 1.00 86.19 317 ASN A CA 1
ATOM 2500 C C . ASN A 1 317 ? -21.594 -0.228 -0.596 1.00 86.19 317 ASN A C 1
ATOM 2502 O O . ASN A 1 317 ? -21.441 -0.512 0.586 1.00 86.19 317 ASN A O 1
ATOM 2506 N N . GLY A 1 318 ? -20.604 0.297 -1.325 1.00 85.81 318 GLY A N 1
ATOM 2507 C CA . GLY A 1 318 ? -19.304 0.647 -0.753 1.00 85.81 318 GLY A CA 1
ATOM 2508 C C . GLY A 1 318 ? -19.413 1.727 0.340 1.00 85.81 318 GLY A C 1
ATOM 2509 O O . GLY A 1 318 ? -20.217 2.653 0.175 1.00 85.81 318 GLY A O 1
ATOM 2510 N N . PRO A 1 319 ? -18.635 1.648 1.435 1.00 86.38 319 PRO A N 1
ATOM 2511 C CA . PRO A 1 319 ? -18.752 2.589 2.552 1.00 86.38 319 PRO A CA 1
ATOM 2512 C C . PRO A 1 319 ? -18.125 3.963 2.257 1.00 86.38 319 PRO A C 1
ATOM 2514 O O . PRO A 1 319 ? -18.543 4.967 2.829 1.00 86.38 319 PRO A O 1
ATOM 2517 N N . SER A 1 320 ? -17.144 4.053 1.351 1.00 90.00 320 SER A N 1
ATOM 2518 C CA . SER A 1 320 ? -16.483 5.327 1.046 1.00 90.00 320 SER A CA 1
ATOM 2519 C C . SER A 1 320 ? -17.347 6.304 0.230 1.00 90.00 320 SER A C 1
ATOM 2521 O O . SER A 1 320 ? -17.917 5.974 -0.814 1.00 90.00 320 SER A O 1
ATOM 2523 N N . THR A 1 321 ? -17.371 7.560 0.682 1.00 91.38 321 THR A N 1
ATOM 2524 C CA . THR A 1 321 ? -18.000 8.716 0.013 1.00 91.38 321 THR A CA 1
ATOM 2525 C C . THR A 1 321 ? -16.981 9.703 -0.570 1.00 91.38 321 THR A C 1
ATOM 2527 O O . THR A 1 321 ? -17.352 10.763 -1.074 1.00 91.38 321 THR A O 1
ATOM 2530 N N . SER A 1 322 ? -15.688 9.384 -0.481 1.00 94.69 322 SER A N 1
ATOM 2531 C CA . SER A 1 322 ? -14.608 10.287 -0.894 1.00 94.69 322 SER A CA 1
ATOM 2532 C C . SER A 1 322 ? -14.472 10.389 -2.419 1.00 94.69 322 SER A C 1
ATOM 2534 O O . SER A 1 322 ? -14.784 9.432 -3.114 1.00 94.69 322 SER A O 1
ATOM 2536 N N . PRO A 1 323 ? -13.930 11.495 -2.965 1.00 96.00 323 PRO A N 1
ATOM 2537 C CA . PRO A 1 323 ? -13.757 11.658 -4.413 1.00 96.00 323 PRO A CA 1
ATOM 2538 C C . PRO A 1 323 ? -12.932 10.554 -5.090 1.00 96.00 323 PRO A C 1
ATOM 2540 O O . PRO A 1 323 ? -13.247 10.167 -6.216 1.00 96.00 323 PRO A O 1
ATOM 2543 N N . PHE A 1 324 ? -11.890 10.059 -4.412 1.00 96.94 324 PHE A N 1
ATOM 2544 C CA . PHE A 1 324 ? -11.046 8.961 -4.878 1.00 96.94 324 PHE A CA 1
ATOM 2545 C C . PHE A 1 324 ? -10.978 7.862 -3.825 1.00 96.94 324 PHE A C 1
ATOM 2547 O O . PHE A 1 324 ? -10.748 8.135 -2.645 1.00 96.94 324 PHE A O 1
ATOM 2554 N N . VAL A 1 325 ? -11.148 6.618 -4.261 1.00 97.31 325 VAL A N 1
ATOM 2555 C CA . VAL A 1 325 ? -11.215 5.451 -3.385 1.00 97.31 325 VAL A CA 1
ATOM 2556 C C . VAL A 1 325 ? -10.138 4.447 -3.770 1.00 97.31 325 VAL A C 1
ATOM 2558 O O . VAL A 1 325 ? -10.094 3.960 -4.896 1.00 97.31 325 VAL A O 1
ATOM 2561 N N . PHE A 1 326 ? -9.261 4.154 -2.819 1.00 97.31 326 PHE A N 1
ATOM 2562 C CA . PHE A 1 326 ? -8.218 3.144 -2.900 1.00 97.31 326 PHE A CA 1
ATOM 2563 C C . PHE A 1 326 ? -8.847 1.797 -2.564 1.00 97.31 326 PHE A C 1
ATOM 2565 O O . PHE A 1 326 ? -9.269 1.579 -1.431 1.00 97.31 326 PHE A O 1
ATOM 2572 N N . VAL A 1 327 ? -8.924 0.906 -3.545 1.00 96.12 327 VAL A N 1
ATOM 2573 C CA . VAL A 1 327 ? -9.397 -0.466 -3.364 1.00 96.12 327 VAL A CA 1
ATOM 2574 C C . VAL A 1 327 ? -8.210 -1.314 -2.928 1.00 96.12 327 VAL A C 1
ATOM 2576 O O . VAL A 1 327 ? -7.243 -1.457 -3.682 1.00 96.12 327 VAL A O 1
ATOM 2579 N N . CYS A 1 328 ? -8.275 -1.847 -1.707 1.00 96.06 328 CYS A N 1
ATOM 2580 C CA . CYS A 1 328 ? -7.180 -2.589 -1.100 1.00 96.06 328 CYS A CA 1
ATOM 2581 C C . CYS A 1 328 ? -7.511 -4.080 -0.933 1.00 96.06 328 CYS A C 1
ATOM 2583 O O . CYS A 1 328 ? -8.626 -4.457 -0.564 1.00 96.06 328 CYS A O 1
ATOM 2585 N N . SER A 1 329 ? -6.504 -4.926 -1.136 1.00 95.38 329 SER A N 1
ATOM 2586 C CA . SER A 1 329 ? -6.533 -6.372 -0.902 1.00 95.38 329 SER A CA 1
ATOM 2587 C C . SER A 1 329 ? -5.295 -6.838 -0.125 1.00 95.38 329 SER A C 1
ATOM 2589 O O . SER A 1 329 ? -4.451 -6.025 0.252 1.00 95.38 329 SER A O 1
ATOM 2591 N N . ASP A 1 330 ? -5.218 -8.141 0.173 1.00 95.12 330 ASP A N 1
ATOM 2592 C CA . ASP A 1 330 ? -4.121 -8.788 0.920 1.00 95.12 330 ASP A CA 1
ATOM 2593 C C . ASP A 1 330 ? -3.656 -7.994 2.165 1.00 95.12 330 ASP A C 1
ATOM 2595 O O . ASP A 1 330 ? -2.503 -7.552 2.238 1.00 95.12 330 ASP A O 1
ATOM 2599 N N . PRO A 1 331 ? -4.558 -7.741 3.134 1.00 96.19 331 PRO A N 1
ATOM 2600 C CA . PRO A 1 331 ? -4.210 -7.022 4.348 1.00 96.19 331 PRO A CA 1
ATOM 2601 C C . PRO A 1 331 ? -3.319 -7.883 5.246 1.00 96.19 331 PRO A C 1
ATOM 2603 O O . PRO A 1 331 ? -3.675 -9.001 5.618 1.00 96.19 331 PRO A O 1
ATOM 2606 N N . ARG A 1 332 ? -2.150 -7.347 5.606 1.00 95.31 332 ARG A N 1
ATOM 2607 C CA . ARG A 1 332 ? -1.166 -8.012 6.463 1.00 95.31 332 ARG A CA 1
ATOM 2608 C C . ARG A 1 332 ? -0.766 -7.115 7.617 1.00 95.31 332 ARG A C 1
ATOM 2610 O O . ARG A 1 332 ? -0.117 -6.083 7.433 1.00 95.31 332 ARG A O 1
ATOM 2617 N N . GLU A 1 333 ? -1.132 -7.525 8.819 1.00 95.06 333 GLU A N 1
ATOM 2618 C CA . GLU A 1 333 ? -0.772 -6.838 10.050 1.00 95.06 333 GLU A CA 1
ATOM 2619 C C . GLU A 1 333 ? 0.641 -7.251 10.513 1.00 95.06 333 GLU A C 1
ATOM 2621 O O . GLU A 1 333 ? 0.977 -8.431 10.533 1.00 95.06 333 GLU A O 1
ATOM 2626 N N . LEU A 1 334 ? 1.476 -6.281 10.907 1.00 94.69 334 LEU A N 1
ATOM 2627 C CA . LEU A 1 334 ? 2.786 -6.550 11.509 1.00 94.69 334 LEU A CA 1
ATOM 2628 C C . LEU A 1 334 ? 2.638 -7.139 12.912 1.00 94.69 334 LEU A C 1
ATOM 2630 O O . LEU A 1 334 ? 1.850 -6.628 13.719 1.00 94.69 334 LEU A O 1
ATOM 2634 N N . LEU A 1 335 ? 3.473 -8.131 13.226 1.00 91.50 335 LEU A N 1
ATOM 2635 C CA . LEU A 1 335 ? 3.573 -8.729 14.556 1.00 91.50 335 LEU A CA 1
ATOM 2636 C C . LEU A 1 335 ? 4.114 -7.729 15.589 1.00 91.50 335 LEU A C 1
ATOM 2638 O O . LEU A 1 335 ? 3.584 -7.631 16.694 1.00 91.50 335 LEU A O 1
ATOM 2642 N N . MET A 1 336 ? 5.147 -6.961 15.230 1.00 92.06 336 MET A N 1
ATOM 2643 C CA . MET A 1 336 ? 5.692 -5.881 16.059 1.00 92.06 336 MET A CA 1
ATOM 2644 C C . MET A 1 336 ? 5.501 -4.534 15.366 1.00 92.06 336 MET A C 1
ATOM 2646 O O . MET A 1 336 ? 5.932 -4.337 14.230 1.00 92.06 336 MET A O 1
ATOM 2650 N N . LYS A 1 337 ? 4.872 -3.587 16.067 1.00 93.31 337 LYS A N 1
ATOM 2651 C CA . LYS A 1 337 ? 4.622 -2.240 15.543 1.00 93.31 337 LYS A CA 1
ATOM 2652 C C . LYS A 1 337 ? 5.906 -1.423 15.599 1.00 93.31 337 LYS A C 1
ATOM 2654 O O . LYS A 1 337 ? 6.495 -1.272 16.667 1.00 93.31 337 LYS A O 1
ATOM 2659 N N . LEU A 1 338 ? 6.336 -0.898 14.455 1.00 95.00 338 LEU A N 1
ATOM 2660 C CA . LEU A 1 338 ? 7.579 -0.130 14.366 1.00 95.00 338 LEU A CA 1
ATOM 2661 C C . LEU A 1 338 ? 7.278 1.360 14.567 1.00 95.00 338 LEU A C 1
ATOM 2663 O O . LEU A 1 338 ? 6.467 1.903 13.817 1.00 95.00 338 LEU A O 1
ATOM 2667 N N . PRO A 1 339 ? 7.887 2.045 15.547 1.00 95.69 339 PRO A N 1
ATOM 2668 C CA . PRO A 1 339 ? 7.631 3.463 15.773 1.00 95.69 339 PRO A CA 1
ATOM 2669 C C . PRO A 1 339 ? 8.118 4.286 14.578 1.00 95.69 339 PRO A C 1
ATOM 2671 O O . PRO A 1 339 ? 9.249 4.123 14.120 1.00 95.69 339 PRO A O 1
ATOM 2674 N N . MET A 1 340 ? 7.268 5.175 14.064 1.00 93.88 340 MET A N 1
ATOM 2675 C CA . MET A 1 340 ? 7.628 6.063 12.961 1.00 93.88 340 MET A CA 1
ATOM 2676 C C . MET A 1 340 ? 6.711 7.281 12.885 1.00 93.88 340 MET A C 1
ATOM 2678 O O . MET A 1 340 ? 5.549 7.243 13.285 1.00 93.88 340 MET A O 1
ATOM 2682 N N . GLN A 1 341 ? 7.220 8.363 12.304 1.00 91.94 341 GLN A N 1
ATOM 2683 C CA . GLN A 1 341 ? 6.405 9.536 12.013 1.00 91.94 341 GLN A CA 1
ATOM 2684 C C . GLN A 1 341 ? 5.740 9.396 10.647 1.00 91.94 341 GLN A C 1
ATOM 2686 O O . GLN A 1 341 ? 6.367 9.007 9.660 1.00 91.94 341 GLN A O 1
ATOM 2691 N N . GLY A 1 342 ? 4.450 9.713 10.610 1.00 90.25 342 GLY A N 1
ATOM 2692 C CA . GLY A 1 342 ? 3.694 9.785 9.372 1.00 90.25 342 GLY A CA 1
ATOM 2693 C C . GLY A 1 342 ? 4.073 10.998 8.528 1.00 90.25 342 GLY A C 1
ATOM 2694 O O . GLY A 1 342 ? 4.594 11.989 9.039 1.00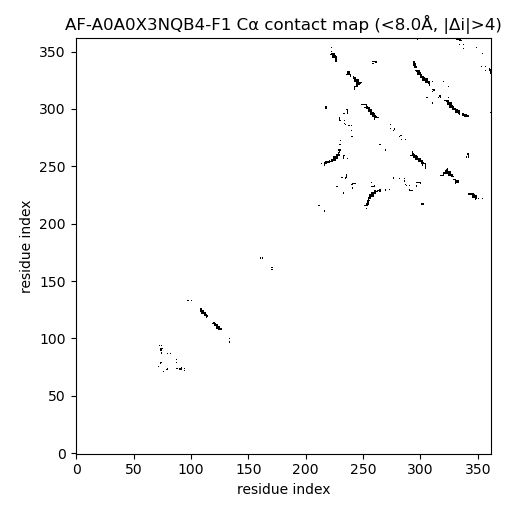 90.25 342 GLY A O 1
ATOM 2695 N N . ALA A 1 343 ? 3.761 10.942 7.237 1.00 92.25 343 ALA A N 1
ATOM 2696 C CA . ALA A 1 343 ? 3.891 12.080 6.335 1.00 92.25 343 ALA A CA 1
ATOM 2697 C C . ALA A 1 343 ? 2.656 12.228 5.437 1.00 92.25 343 ALA A C 1
ATOM 2699 O O . ALA A 1 343 ? 1.756 11.386 5.417 1.00 92.25 343 ALA A O 1
ATOM 2700 N N . HIS A 1 344 ? 2.589 13.360 4.736 1.00 89.81 344 HIS A N 1
ATOM 2701 C CA . HIS A 1 344 ? 1.455 13.714 3.891 1.00 89.81 344 HIS A CA 1
ATOM 2702 C C . HIS A 1 344 ? 1.466 12.925 2.573 1.00 89.81 344 HIS A C 1
ATOM 2704 O O . HIS A 1 344 ? 2.518 12.770 1.954 1.00 89.81 344 HIS A O 1
ATOM 2710 N N . LYS A 1 345 ? 0.276 12.506 2.113 1.00 94.38 345 LYS A N 1
ATOM 2711 C CA . LYS A 1 345 ? 0.075 11.648 0.926 1.00 94.38 345 LYS A CA 1
ATOM 2712 C C . LYS A 1 345 ? 0.866 10.333 1.032 1.00 94.38 345 LYS A C 1
ATOM 2714 O O . LYS A 1 345 ? 1.153 9.874 2.133 1.00 94.38 345 LYS A O 1
ATOM 2719 N N . ILE A 1 346 ? 1.145 9.693 -0.101 1.00 96.25 346 ILE A N 1
ATOM 2720 C CA . ILE A 1 346 ? 2.048 8.544 -0.162 1.00 96.25 346 ILE A CA 1
ATOM 2721 C C . ILE A 1 346 ? 3.487 9.047 -0.118 1.00 96.25 346 ILE A C 1
ATOM 2723 O O . ILE A 1 346 ? 3.870 9.937 -0.877 1.00 96.25 346 ILE A O 1
ATOM 2727 N N . TYR A 1 347 ? 4.281 8.451 0.759 1.00 96.25 347 TYR A N 1
ATOM 2728 C CA . TYR A 1 347 ? 5.692 8.765 0.947 1.00 96.25 347 TYR A CA 1
ATOM 2729 C C . TYR A 1 347 ? 6.512 7.482 1.020 1.00 96.25 347 TYR A C 1
ATOM 2731 O O . TYR A 1 347 ? 5.973 6.384 1.146 1.00 96.25 347 TYR A O 1
ATOM 2739 N N . LYS A 1 348 ? 7.833 7.607 0.913 1.00 96.12 348 LYS A N 1
ATOM 2740 C CA . LYS A 1 348 ? 8.743 6.464 0.982 1.00 96.12 348 LYS A CA 1
ATOM 2741 C C . LYS A 1 348 ? 9.211 6.249 2.419 1.00 96.12 348 LYS A C 1
ATOM 2743 O O . LYS A 1 348 ? 9.586 7.212 3.085 1.00 96.12 348 LYS A O 1
ATOM 2748 N N . LEU A 1 349 ? 9.177 5.003 2.882 1.00 96.12 349 LEU A N 1
ATOM 274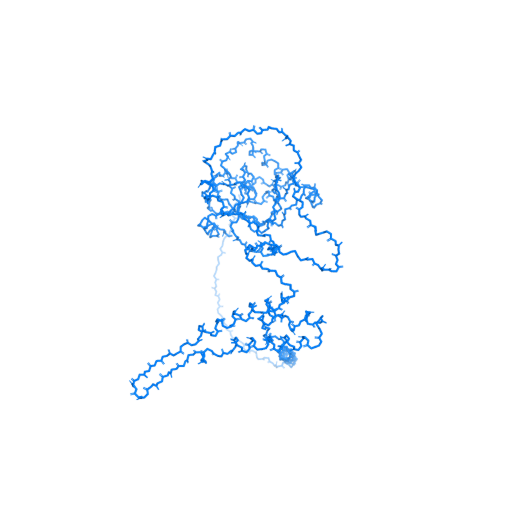9 C CA . LEU A 1 349 ? 9.731 4.614 4.176 1.00 96.12 349 LEU A CA 1
ATOM 2750 C C . LEU A 1 349 ? 11.254 4.759 4.195 1.00 96.12 349 LEU A C 1
ATOM 2752 O O . LEU A 1 349 ? 11.919 4.666 3.161 1.00 96.12 349 LEU A O 1
ATOM 2756 N N . ASP A 1 350 ? 11.795 4.927 5.401 1.00 95.50 350 ASP A N 1
ATOM 2757 C CA . ASP A 1 350 ? 13.220 4.729 5.648 1.00 95.50 350 ASP A CA 1
ATOM 2758 C C . ASP A 1 350 ? 13.600 3.287 5.244 1.00 95.50 350 ASP A C 1
ATOM 2760 O O . ASP A 1 350 ? 12.919 2.348 5.678 1.00 95.50 350 ASP A O 1
ATOM 2764 N N . PRO A 1 351 ? 14.653 3.080 4.429 1.00 94.94 351 PRO A N 1
ATOM 2765 C CA . PRO A 1 351 ? 15.131 1.751 4.054 1.00 94.94 351 PRO A CA 1
ATOM 2766 C C . PRO A 1 351 ? 15.334 0.793 5.234 1.00 94.94 351 PRO A C 1
ATOM 2768 O O . PRO A 1 351 ? 15.066 -0.404 5.096 1.00 94.94 351 PRO A O 1
ATOM 2771 N N . LEU A 1 352 ? 15.767 1.297 6.395 1.00 94.62 352 LEU A N 1
ATOM 2772 C CA . LEU A 1 352 ? 15.952 0.477 7.593 1.00 94.62 352 LEU A CA 1
ATOM 2773 C C . LEU A 1 352 ? 14.606 -0.018 8.130 1.00 94.62 352 LEU A C 1
ATOM 2775 O O . LEU A 1 352 ? 14.422 -1.220 8.316 1.00 94.62 352 LEU A O 1
ATOM 2779 N N . ILE A 1 353 ? 13.637 0.891 8.287 1.00 95.25 353 ILE A N 1
ATOM 2780 C CA . ILE A 1 353 ? 12.279 0.555 8.741 1.00 95.25 353 ILE A CA 1
ATOM 2781 C C . ILE A 1 353 ? 11.611 -0.398 7.753 1.00 95.25 353 ILE A C 1
ATOM 2783 O O . ILE A 1 353 ? 11.003 -1.377 8.169 1.00 95.25 353 ILE A O 1
ATOM 2787 N N . HIS A 1 354 ? 11.745 -0.151 6.449 1.00 95.88 354 HIS A N 1
ATOM 2788 C CA . HIS A 1 354 ? 11.168 -1.002 5.407 1.00 95.88 354 HIS A CA 1
ATOM 2789 C C . HIS A 1 354 ? 11.720 -2.427 5.449 1.00 95.88 354 HIS A C 1
ATOM 2791 O O . HIS A 1 354 ? 10.953 -3.385 5.367 1.00 95.88 354 HIS A O 1
ATOM 2797 N N . THR A 1 355 ? 13.033 -2.574 5.623 1.00 95.06 355 THR A N 1
ATOM 2798 C CA . THR A 1 355 ? 13.687 -3.886 5.725 1.00 95.06 355 THR A CA 1
ATOM 2799 C C . THR A 1 355 ? 13.227 -4.630 6.977 1.00 95.06 355 THR A C 1
ATOM 2801 O O . THR A 1 355 ? 12.825 -5.791 6.890 1.00 95.06 355 THR A O 1
ATOM 2804 N N . SER A 1 356 ? 13.207 -3.955 8.130 1.00 94.56 356 SER A N 1
ATOM 2805 C CA . SER A 1 356 ? 12.696 -4.530 9.378 1.00 94.56 356 SER A CA 1
ATOM 2806 C C . SER A 1 356 ? 11.219 -4.910 9.280 1.00 94.56 356 SER A C 1
ATOM 2808 O O . SER A 1 356 ? 10.827 -5.967 9.764 1.00 94.56 356 SER A O 1
ATOM 2810 N N . ALA A 1 357 ? 10.402 -4.083 8.627 1.00 95.31 357 ALA A N 1
ATOM 2811 C CA . ALA A 1 357 ? 8.982 -4.341 8.445 1.00 95.31 357 ALA A CA 1
ATOM 2812 C C . ALA A 1 357 ? 8.744 -5.560 7.547 1.00 95.31 357 ALA A C 1
ATOM 2814 O O . ALA A 1 357 ? 7.932 -6.415 7.886 1.00 95.31 357 ALA A O 1
ATOM 2815 N N . LYS A 1 358 ? 9.490 -5.692 6.442 1.00 94.00 358 LYS A N 1
ATOM 2816 C CA . LYS A 1 358 ? 9.439 -6.875 5.568 1.00 94.00 358 LYS A CA 1
ATOM 2817 C C . LYS A 1 358 ? 9.772 -8.161 6.316 1.00 94.00 358 LYS A C 1
ATOM 2819 O O . LYS A 1 358 ? 9.078 -9.150 6.133 1.00 94.00 358 LYS A O 1
ATOM 2824 N N . ALA A 1 359 ? 10.790 -8.133 7.174 1.00 92.00 359 ALA A N 1
ATOM 2825 C CA . ALA A 1 359 ? 11.160 -9.282 8.000 1.00 92.00 359 ALA A CA 1
ATOM 2826 C C . ALA A 1 359 ? 10.111 -9.622 9.077 1.00 92.00 359 ALA A C 1
ATOM 2828 O O . ALA A 1 359 ? 10.125 -10.720 9.624 1.00 92.00 359 ALA A O 1
ATOM 2829 N N . ASN A 1 360 ? 9.230 -8.676 9.406 1.00 91.25 360 ASN A N 1
ATOM 2830 C CA . ASN A 1 360 ? 8.202 -8.816 10.433 1.00 91.25 360 ASN A CA 1
ATOM 2831 C C . ASN A 1 360 ? 6.822 -9.205 9.864 1.00 91.25 360 ASN A C 1
ATOM 2833 O O . ASN A 1 360 ? 5.914 -9.524 10.630 1.00 91.25 360 ASN A O 1
ATOM 2837 N N . LEU A 1 361 ? 6.655 -9.191 8.538 1.00 86.12 361 LEU A N 1
ATOM 2838 C CA . LEU A 1 361 ? 5.467 -9.743 7.891 1.00 86.12 361 LEU A CA 1
ATOM 2839 C C . LEU A 1 361 ? 5.495 -11.270 8.021 1.00 86.12 361 LEU A C 1
ATOM 2841 O O . LEU A 1 361 ? 6.442 -11.907 7.560 1.00 86.12 361 LEU A O 1
ATOM 2845 N N . ALA A 1 362 ? 4.471 -11.819 8.676 1.00 58.53 362 ALA A N 1
ATOM 2846 C CA . ALA A 1 362 ? 4.266 -13.258 8.827 1.00 58.53 362 ALA A CA 1
ATOM 2847 C C . ALA A 1 362 ? 3.846 -13.934 7.513 1.00 58.53 362 ALA A C 1
ATOM 2849 O O . ALA A 1 362 ? 3.190 -13.265 6.670 1.00 58.53 362 ALA A O 1
#

Organism: Schistocephalus solidus (NCBI:txid70667)

Solvent-accessible surface area (backbone atoms only — not comparable to full-atom values): 22937 Å² total; per-residue (Å²): 138,83,81,90,88,86,84,84,88,90,88,87,86,82,88,85,92,83,94,76,89,80,82,90,68,85,67,64,60,61,57,53,53,51,53,51,50,53,51,50,53,52,51,52,54,51,50,56,52,50,53,51,48,61,73,43,40,70,71,72,65,55,80,78,62,66,69,61,68,75,55,58,60,76,36,54,57,82,69,30,73,80,43,56,76,71,58,32,52,51,41,35,54,51,52,50,51,53,49,52,62,70,66,50,55,81,70,78,34,53,46,80,47,73,43,80,89,77,73,43,76,49,75,50,72,48,51,73,58,55,54,49,53,58,61,50,57,62,54,50,61,66,51,68,77,54,84,81,68,96,78,82,82,86,87,79,97,66,86,81,79,95,67,63,94,88,57,97,61,85,78,87,72,89,76,81,89,70,86,88,85,86,86,87,80,92,80,85,87,77,98,83,75,86,85,82,78,86,83,81,79,96,81,81,73,83,66,88,84,67,83,72,59,68,68,58,37,46,74,48,76,78,39,38,30,38,47,30,53,48,57,56,35,60,33,34,22,69,53,76,38,50,63,46,61,31,92,63,86,60,92,70,39,14,50,34,31,37,23,16,21,72,61,78,64,50,74,67,60,43,52,54,52,52,52,53,44,39,76,75,71,48,59,86,83,75,59,73,96,69,81,77,52,31,21,37,46,26,31,29,26,29,78,42,59,34,48,43,73,59,41,41,71,79,35,80,83,56,87,70,84,34,60,19,34,38,36,44,43,77,48,38,54,38,81,66,69,46,78,42,84,61,61,81,65,77,42,74,52,55,69,67,59,42,53,55,48,59,74,39,52,124